Protein AF-A0AAV2QJY5-F1 (afdb_monomer_lite)

Foldseek 3Di:
DPPACAAPPPRDGAALPQFFWFQFPVRHTHGQVVVQVCLVVVNQADPPPRDGDDDNHSVRTDGPVVVNVVNVVVVVVVVVVVVVVVVVCPPPVVVVVVVVVVVVVVVVVVVVVVVVVVVVVVVVVVVVVVVVVVVVVVVVVVVVVVVVVVVVVVVCVVDVDDDDVVVVVVVVVVVVVVVVVVVVVVCVVPVD

Secondary structure (DSSP, 8-state):
-----B-TTT-PBP-SSSSPEEE-TTS-EEEHHHHHHHHHTT--B-TTT--B---SSGGGSPB-HHHHHHHHHHHHHHHHHHHHHHTT----HHHHHHHHHHHHHHHHHHHHHHHHHHHHHHHHHHHHHHHHHHHHHHHHHHHHHHHHHHHHHHHHHT--S---HHHHHHHHHHHHHHHHHHHHHHHHHH--

InterPro domains:
  IPR001841 Zinc finger, RING-type [PS50089] (7-50)
  IPR001841 Zinc finger, RING-type [SM00184] (7-49)
  IPR013083 Zinc finger, RING/FYVE/PHD-type [G3DSA:3.30.40.10] (1-81)
  IPR017907 Zinc 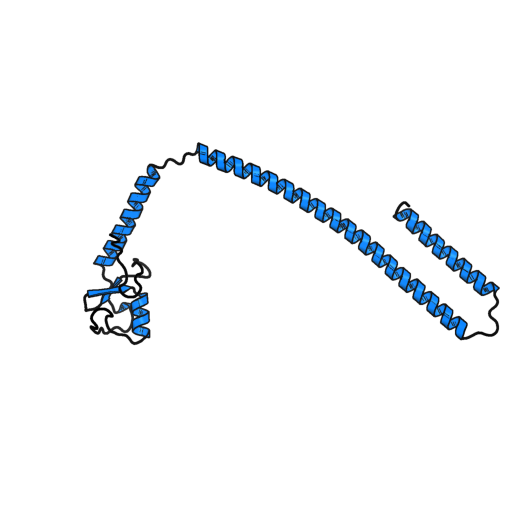finger, RING-type, conserved site [PS00518] 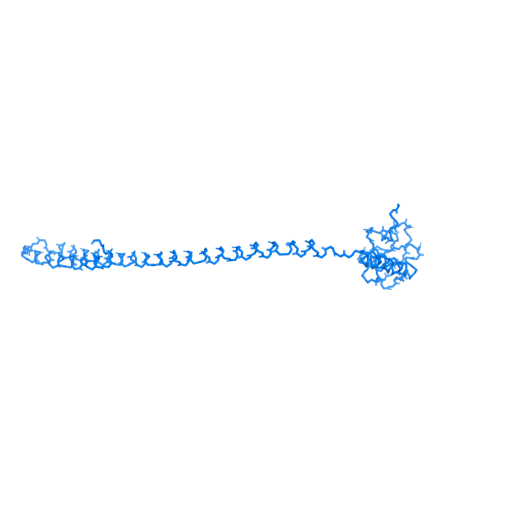(26-35)
  IPR018957 Zinc finger, C3HC4 RING-type [PF00097] (7-49)
  IPR051435 RING finger E3 ubiquitin-protein ligases [PTHR22791] (2-100)

Structure (mmCIF, N/CA/C/O backbone):
data_AF-A0AAV2QJY5-F1
#
_entry.id   AF-A0AAV2QJY5-F1
#
loop_
_atom_site.group_PDB
_atom_site.id
_atom_site.type_symbol
_atom_site.label_atom_id
_atom_site.label_alt_id
_atom_site.label_comp_id
_atom_site.label_asym_id
_atom_site.label_entity_id
_atom_site.label_seq_id
_atom_site.pdbx_PDB_ins_code
_atom_site.Cartn_x
_atom_site.Cartn_y
_atom_site.Cartn_z
_atom_site.occupancy
_atom_site.B_iso_or_equiv
_atom_site.auth_seq_id
_atom_site.auth_comp_id
_atom_site.auth_asym_id
_atom_site.auth_atom_id
_atom_site.pdbx_PDB_model_num
ATOM 1 N N . GLN A 1 1 ? 2.512 4.444 -31.891 1.00 34.56 1 GLN A N 1
ATOM 2 C CA . GLN A 1 1 ? 3.254 3.171 -31.965 1.00 34.56 1 GLN A CA 1
ATOM 3 C C . GLN A 1 1 ? 4.046 3.053 -30.682 1.00 34.56 1 GLN A C 1
ATOM 5 O O . GLN A 1 1 ? 4.739 3.999 -30.331 1.00 34.56 1 GLN A O 1
ATOM 10 N N . ASP A 1 2 ? 3.838 1.970 -29.944 1.00 41.91 2 ASP A N 1
ATOM 11 C CA . ASP A 1 2 ? 4.339 1.786 -28.583 1.00 41.91 2 ASP A CA 1
ATOM 12 C C . ASP A 1 2 ? 5.779 1.247 -28.635 1.00 41.91 2 ASP A C 1
ATOM 14 O O . ASP A 1 2 ? 6.029 0.048 -28.548 1.00 41.91 2 ASP A O 1
ATOM 18 N N . SER A 1 3 ? 6.740 2.130 -28.917 1.00 51.78 3 SER A N 1
ATOM 19 C CA . SER A 1 3 ? 8.157 1.789 -29.095 1.00 51.78 3 SER A CA 1
ATOM 20 C C . SER A 1 3 ? 8.870 1.651 -27.744 1.00 51.78 3 SER A C 1
ATOM 22 O O . SER A 1 3 ? 9.777 2.422 -27.427 1.00 51.78 3 SER A O 1
ATOM 24 N N . SER A 1 4 ? 8.424 0.706 -26.917 1.00 63.88 4 SER A N 1
ATOM 25 C CA . SER A 1 4 ? 9.074 0.374 -25.645 1.00 63.88 4 SER A CA 1
ATOM 26 C C . SER A 1 4 ? 10.141 -0.702 -25.859 1.00 63.88 4 SER A C 1
ATOM 28 O O . SER A 1 4 ? 9.897 -1.736 -26.480 1.00 63.88 4 SER A O 1
ATOM 30 N N . ILE A 1 5 ? 11.355 -0.445 -25.364 1.00 88.25 5 ILE A N 1
ATOM 31 C CA . ILE A 1 5 ? 12.468 -1.397 -25.418 1.00 88.25 5 ILE A CA 1
ATOM 32 C C . ILE A 1 5 ? 12.250 -2.438 -24.311 1.00 88.25 5 ILE A C 1
ATOM 34 O O . ILE A 1 5 ? 12.407 -2.138 -23.125 1.00 88.25 5 ILE A O 1
ATOM 38 N N . LYS A 1 6 ? 11.862 -3.652 -24.705 1.00 93.81 6 LYS A N 1
ATOM 39 C CA . LYS A 1 6 ? 11.365 -4.699 -23.803 1.00 93.81 6 LYS A CA 1
ATOM 40 C C . LYS A 1 6 ? 12.119 -6.013 -23.949 1.00 93.81 6 LYS A C 1
ATOM 42 O O . LYS A 1 6 ? 12.664 -6.325 -25.008 1.00 93.81 6 LYS A O 1
ATOM 47 N N . CYS A 1 7 ? 12.115 -6.796 -22.876 1.00 95.75 7 CYS A N 1
ATOM 48 C CA . CYS A 1 7 ? 12.641 -8.155 -22.871 1.00 95.75 7 CYS A CA 1
ATOM 49 C C . CYS A 1 7 ? 11.806 -9.064 -23.778 1.00 95.75 7 CYS A C 1
ATOM 51 O O . CYS A 1 7 ? 10.592 -9.145 -23.616 1.00 95.75 7 CYS A O 1
ATOM 53 N N . ILE A 1 8 ? 12.457 -9.823 -24.664 1.00 93.56 8 ILE A N 1
ATOM 54 C CA . ILE A 1 8 ? 11.772 -10.763 -25.571 1.00 93.56 8 ILE A CA 1
ATOM 55 C C . ILE A 1 8 ? 11.034 -11.895 -24.840 1.00 93.56 8 ILE A C 1
ATOM 57 O O . ILE A 1 8 ? 10.159 -12.521 -25.422 1.00 93.56 8 ILE A O 1
ATOM 61 N N . LYS A 1 9 ? 11.409 -12.194 -23.588 1.00 94.06 9 LYS A N 1
ATOM 62 C CA . LYS A 1 9 ? 10.858 -13.320 -22.822 1.00 94.06 9 LYS A CA 1
ATOM 63 C C . LYS A 1 9 ? 9.646 -12.947 -21.977 1.00 94.06 9 LYS A C 1
ATOM 65 O O . LYS A 1 9 ? 8.706 -13.728 -21.904 1.00 94.06 9 LYS A O 1
ATOM 70 N N . CYS A 1 10 ? 9.715 -11.819 -21.277 1.00 95.56 10 CYS A N 1
ATOM 71 C CA . CYS A 1 10 ? 8.709 -11.425 -20.288 1.00 95.56 10 CYS A CA 1
ATOM 72 C C . CYS A 1 10 ? 7.986 -10.123 -20.651 1.00 95.56 10 CYS A C 1
ATOM 74 O O . CYS A 1 10 ? 7.153 -9.672 -19.877 1.00 95.56 10 CYS A O 1
ATOM 76 N N . GLU A 1 11 ? 8.354 -9.484 -21.767 1.00 94.06 11 GLU A N 1
ATOM 77 C CA . GLU A 1 11 ? 7.743 -8.257 -22.307 1.00 94.06 11 GLU A CA 1
ATOM 78 C C . GLU A 1 11 ? 7.788 -7.019 -21.393 1.00 94.06 11 GLU A C 1
ATOM 80 O O . GLU A 1 11 ? 7.279 -5.952 -21.738 1.00 94.06 11 GLU A O 1
ATOM 85 N N . GLU A 1 12 ? 8.456 -7.117 -20.248 1.00 95.62 12 GLU A N 1
ATOM 86 C CA . GLU A 1 12 ? 8.715 -5.986 -19.364 1.00 95.62 12 GLU A CA 1
ATOM 87 C C . GLU A 1 12 ? 9.832 -5.088 -19.910 1.00 95.62 12 GLU A C 1
ATOM 89 O O . GLU A 1 12 ? 10.758 -5.547 -20.592 1.00 95.62 12 GLU A O 1
ATOM 94 N N . GLU A 1 13 ? 9.766 -3.802 -19.560 1.00 94.12 13 GLU A N 1
ATOM 95 C CA . GLU A 1 13 ? 10.789 -2.820 -19.915 1.00 94.12 13 GLU A CA 1
ATOM 96 C C . GLU A 1 13 ? 12.138 -3.160 -19.272 1.00 94.12 13 GLU A C 1
ATOM 98 O O . GLU A 1 13 ? 12.235 -3.620 -18.127 1.00 94.12 13 GLU A O 1
ATOM 103 N N . PHE A 1 14 ? 13.205 -2.914 -20.024 1.00 94.94 14 PHE A N 1
ATOM 104 C CA . PHE A 1 14 ? 14.551 -2.956 -19.473 1.00 94.94 14 PHE A CA 1
ATOM 105 C C . PHE A 1 14 ? 14.815 -1.741 -18.577 1.00 94.94 14 PHE A C 1
ATOM 107 O O . PHE A 1 14 ? 14.260 -0.660 -18.773 1.00 94.94 14 PHE A O 1
ATOM 114 N N . ASN A 1 15 ? 15.737 -1.899 -17.632 1.00 92.31 15 ASN A N 1
ATOM 115 C CA . ASN A 1 15 ? 16.283 -0.795 -16.847 1.00 92.31 15 ASN A CA 1
ATOM 116 C C . ASN A 1 15 ? 17.803 -0.961 -16.685 1.00 92.31 15 ASN A C 1
ATOM 118 O O . ASN A 1 15 ? 18.358 -2.020 -16.971 1.00 92.31 15 ASN A O 1
ATOM 122 N N . ASN A 1 16 ? 18.483 0.085 -16.226 1.00 89.69 16 ASN A N 1
ATOM 123 C CA . ASN A 1 16 ? 19.937 0.102 -16.043 1.00 89.69 16 ASN A CA 1
ATOM 124 C C . ASN A 1 16 ? 20.397 -0.421 -14.665 1.00 89.69 16 ASN A C 1
ATOM 126 O O . ASN A 1 16 ? 21.542 -0.195 -14.285 1.00 89.69 16 ASN A O 1
ATOM 130 N N . ILE A 1 17 ? 19.516 -1.079 -13.901 1.00 90.81 17 ILE A N 1
ATOM 131 C CA . ILE A 1 17 ? 19.792 -1.539 -12.531 1.00 90.81 17 ILE A CA 1
ATOM 132 C C . ILE A 1 17 ? 19.629 -3.059 -12.447 1.00 90.81 17 ILE A C 1
ATOM 134 O O . ILE A 1 17 ? 20.611 -3.792 -12.469 1.00 90.81 17 ILE A O 1
ATOM 138 N N . SER A 1 18 ? 18.389 -3.540 -12.380 1.00 93.94 18 SER A N 1
ATOM 139 C CA . SER A 1 18 ? 18.040 -4.943 -12.135 1.00 93.94 18 SER A CA 1
ATOM 140 C C . SER A 1 18 ? 17.631 -5.704 -13.393 1.00 93.94 18 SER A C 1
ATOM 142 O O . SER A 1 18 ? 17.671 -6.927 -13.421 1.00 93.94 18 SER A O 1
ATOM 144 N N . ARG A 1 19 ? 17.232 -4.999 -14.455 1.00 96.00 19 ARG A N 1
ATOM 145 C CA . ARG A 1 19 ? 16.711 -5.585 -15.699 1.00 96.00 19 ARG A CA 1
ATOM 146 C C . ARG A 1 19 ? 17.547 -5.146 -16.889 1.00 96.00 19 ARG A C 1
ATOM 148 O O . ARG A 1 19 ? 17.011 -4.672 -17.891 1.00 96.00 19 ARG A O 1
ATOM 155 N N . ARG A 1 20 ? 18.865 -5.286 -16.759 1.00 96.31 20 ARG A N 1
ATOM 156 C CA . ARG A 1 20 ? 19.815 -4.877 -17.797 1.00 96.31 20 ARG A CA 1
ATOM 157 C C . ARG A 1 20 ? 19.630 -5.753 -19.045 1.00 96.31 20 ARG A C 1
ATOM 159 O O . ARG A 1 20 ? 19.419 -6.959 -18.903 1.00 96.31 20 ARG A O 1
ATOM 166 N N . PRO A 1 21 ? 19.673 -5.182 -20.259 1.00 97.06 21 PRO A N 1
ATOM 167 C CA . PRO A 1 21 ? 19.511 -5.943 -21.494 1.00 97.06 21 PRO A CA 1
ATOM 168 C C . PRO A 1 21 ? 20.770 -6.772 -21.770 1.00 97.06 21 PRO A C 1
ATOM 170 O O . PRO A 1 21 ? 21.840 -6.218 -21.991 1.00 97.06 21 PRO A O 1
ATOM 173 N N . LYS A 1 22 ? 20.659 -8.097 -21.772 1.00 96.25 22 LYS A N 1
ATOM 174 C CA . LYS A 1 22 ? 21.738 -9.048 -22.066 1.00 96.25 22 LYS A CA 1
ATOM 175 C C . LYS A 1 22 ? 21.673 -9.471 -23.530 1.00 96.25 22 LYS A C 1
ATOM 177 O O . LYS A 1 22 ? 20.639 -9.973 -23.970 1.00 96.25 22 LYS A O 1
ATOM 182 N N . ALA A 1 23 ? 22.757 -9.261 -24.274 1.00 96.00 23 ALA A N 1
ATOM 183 C CA . ALA A 1 23 ? 22.861 -9.620 -25.684 1.00 96.00 23 ALA A CA 1
ATOM 184 C C . ALA A 1 23 ? 23.287 -11.084 -25.832 1.00 96.00 23 ALA A C 1
ATOM 186 O O . ALA A 1 23 ? 24.435 -11.440 -25.569 1.00 96.00 23 ALA A O 1
ATOM 187 N N . LEU A 1 24 ? 22.371 -11.927 -26.303 1.00 94.50 24 LEU A N 1
ATOM 188 C CA . LEU A 1 24 ? 22.693 -13.301 -26.677 1.00 94.50 24 LEU A CA 1
ATOM 189 C C . LEU A 1 24 ? 23.634 -13.324 -27.902 1.00 94.50 24 LEU A C 1
ATOM 191 O O . LEU A 1 24 ? 23.606 -12.389 -28.708 1.00 94.50 24 LEU A O 1
ATOM 195 N N . PRO A 1 25 ? 24.373 -14.423 -28.159 1.00 93.62 25 PRO A N 1
ATOM 196 C CA . PRO A 1 25 ? 25.214 -14.573 -29.359 1.00 93.62 25 PRO A CA 1
ATOM 197 C C . PRO A 1 25 ? 24.461 -14.438 -30.695 1.00 93.62 25 PRO A C 1
ATOM 199 O O . PRO A 1 25 ? 25.063 -14.265 -31.752 1.00 93.62 25 PRO A O 1
ATOM 202 N N . CYS A 1 26 ? 23.130 -14.543 -30.672 1.00 94.56 26 CYS A N 1
ATOM 203 C CA . CYS A 1 26 ? 22.252 -14.306 -31.817 1.00 94.56 26 CYS A CA 1
ATOM 204 C C . CYS A 1 26 ? 21.764 -12.853 -31.953 1.00 94.56 26 CYS A C 1
ATOM 206 O O . CYS A 1 26 ? 20.924 -12.601 -32.810 1.00 94.56 26 CYS A O 1
ATOM 208 N N . SER A 1 27 ? 22.253 -11.917 -31.132 1.00 92.56 27 SER A N 1
ATOM 209 C CA . SER A 1 27 ? 21.854 -10.498 -31.033 1.00 92.56 27 SER A CA 1
ATOM 210 C C . SER A 1 27 ? 20.472 -10.198 -30.424 1.00 92.56 27 SER A C 1
ATOM 212 O O . SER A 1 27 ? 20.132 -9.030 -30.221 1.00 92.56 27 SER A O 1
ATOM 214 N N . HIS A 1 28 ? 19.691 -11.218 -30.055 1.00 94.62 28 HIS A N 1
ATOM 215 C CA . HIS A 1 28 ? 18.461 -11.029 -29.280 1.00 94.62 28 HIS A CA 1
ATOM 216 C C . HIS A 1 28 ? 18.758 -10.636 -27.827 1.00 94.62 28 HIS A C 1
ATOM 218 O O . HIS A 1 28 ? 19.792 -11.011 -27.274 1.00 94.62 28 HIS A O 1
ATOM 224 N N . ASN A 1 29 ? 17.835 -9.893 -27.206 1.00 95.19 29 ASN A N 1
ATOM 225 C CA . ASN A 1 29 ? 18.043 -9.300 -25.886 1.00 95.19 29 ASN A CA 1
ATOM 226 C C . ASN A 1 29 ? 17.044 -9.841 -24.859 1.00 95.19 29 ASN A C 1
ATOM 228 O O . ASN A 1 29 ? 15.834 -9.753 -25.062 1.00 95.19 29 ASN A O 1
ATOM 232 N N . MET A 1 30 ? 17.547 -10.335 -23.731 1.00 96.06 30 MET A N 1
ATOM 233 C CA . MET A 1 30 ? 16.749 -10.742 -22.565 1.00 96.06 30 MET A CA 1
ATOM 234 C C . MET A 1 30 ? 17.199 -9.959 -21.333 1.00 96.06 30 MET A C 1
ATOM 236 O O . MET A 1 30 ? 18.329 -9.488 -21.289 1.00 96.06 30 MET A O 1
ATOM 240 N N . CYS A 1 31 ? 16.332 -9.754 -20.342 1.00 97.62 31 CYS A N 1
ATOM 241 C CA . CYS A 1 31 ? 16.747 -9.071 -19.113 1.00 97.62 31 CYS A CA 1
ATOM 242 C C . C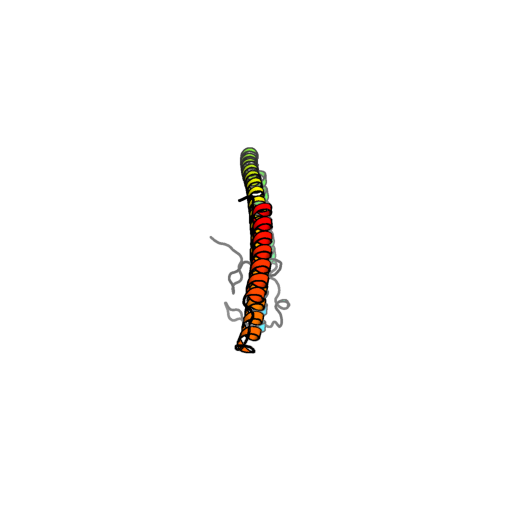YS A 1 31 ? 17.565 -10.021 -18.227 1.00 97.62 31 CYS A C 1
ATOM 244 O O . CYS A 1 31 ? 17.362 -11.234 -18.300 1.00 97.62 31 CYS A O 1
ATOM 246 N N . THR A 1 32 ? 18.441 -9.476 -17.372 1.00 97.38 32 THR A N 1
ATOM 247 C CA . THR A 1 32 ? 19.244 -10.266 -16.416 1.00 97.38 32 THR A CA 1
ATOM 248 C C . THR A 1 32 ? 18.428 -11.350 -15.694 1.00 97.38 32 THR A C 1
ATOM 250 O O . THR A 1 32 ? 18.792 -12.513 -15.846 1.00 97.38 32 THR A O 1
ATOM 253 N N . PRO A 1 33 ? 17.261 -11.056 -15.075 1.00 97.69 33 PRO A N 1
ATOM 254 C CA . PRO A 1 33 ? 16.501 -12.077 -14.344 1.00 97.69 33 PRO A CA 1
ATOM 255 C C . PRO A 1 33 ? 15.961 -13.197 -15.242 1.00 97.69 33 PRO A C 1
ATOM 257 O O . PRO A 1 33 ? 15.839 -14.345 -14.833 1.00 97.69 33 PRO A O 1
ATOM 260 N N . CYS A 1 34 ? 15.631 -12.885 -16.501 1.00 96.88 34 CYS A N 1
ATOM 261 C CA . CYS A 1 34 ? 15.190 -13.911 -17.445 1.00 96.88 34 CYS A CA 1
ATOM 262 C C . CYS A 1 34 ? 16.339 -14.821 -17.885 1.00 96.88 34 CYS A C 1
ATOM 264 O O . CYS A 1 34 ? 16.086 -15.991 -18.150 1.00 96.88 34 CYS A O 1
ATOM 266 N N . ILE A 1 35 ? 17.566 -14.300 -17.990 1.00 95.88 35 ILE A N 1
ATOM 267 C CA . ILE A 1 35 ? 18.746 -15.122 -18.277 1.00 95.88 35 ILE A CA 1
ATOM 268 C C . ILE A 1 35 ? 19.079 -16.017 -17.083 1.00 95.88 35 ILE A C 1
ATOM 270 O O . ILE A 1 35 ? 19.298 -17.206 -17.291 1.00 95.88 35 ILE A O 1
ATOM 274 N N . GLU A 1 36 ? 19.064 -15.481 -15.859 1.00 96.12 36 GLU A N 1
ATOM 275 C CA . GLU A 1 36 ? 19.295 -16.252 -14.625 1.00 96.12 36 GLU A CA 1
ATOM 276 C C . GLU A 1 36 ? 18.330 -17.441 -14.548 1.00 96.12 36 GLU A C 1
ATOM 278 O O . GLU A 1 36 ? 18.764 -18.591 -14.552 1.00 96.12 36 GLU A O 1
ATOM 283 N N . ASN A 1 37 ? 17.024 -17.175 -14.654 1.00 95.31 37 ASN A N 1
ATOM 284 C CA . ASN A 1 37 ? 15.995 -18.217 -14.637 1.00 95.31 37 ASN A CA 1
ATOM 285 C C . ASN A 1 37 ? 16.166 -19.252 -15.769 1.00 95.31 37 ASN A C 1
ATOM 287 O O . ASN A 1 37 ? 15.834 -20.426 -15.597 1.00 95.31 37 ASN A O 1
ATOM 291 N N . TYR A 1 38 ? 16.654 -18.833 -16.944 1.00 92.69 38 TYR A N 1
ATOM 292 C CA . TYR A 1 38 ? 16.915 -19.732 -18.077 1.00 92.69 38 TYR A CA 1
ATOM 293 C C . TYR A 1 38 ? 18.065 -20.686 -17.783 1.00 92.69 38 TYR A C 1
ATOM 295 O O . TYR A 1 38 ? 17.938 -21.889 -18.014 1.00 92.69 38 TYR A O 1
ATOM 303 N N . ILE A 1 39 ? 19.159 -20.157 -17.242 1.00 93.06 39 ILE A N 1
ATOM 304 C CA . ILE A 1 39 ? 20.336 -20.941 -16.882 1.00 93.06 39 ILE A CA 1
ATOM 305 C C . ILE A 1 39 ? 19.998 -21.914 -15.747 1.00 93.06 39 ILE A C 1
ATOM 307 O O . ILE A 1 39 ? 20.321 -23.096 -15.862 1.00 93.06 39 ILE A O 1
ATOM 311 N N . GLU A 1 40 ? 19.273 -21.468 -14.717 1.00 94.44 40 GLU A N 1
ATOM 312 C CA . GLU A 1 40 ? 18.792 -22.328 -13.622 1.00 94.44 40 GLU A CA 1
ATOM 313 C C . GLU A 1 40 ? 17.885 -23.461 -14.122 1.00 94.44 40 GLU A C 1
ATOM 315 O O . GLU A 1 40 ? 17.956 -24.589 -13.635 1.00 94.44 40 GLU A O 1
ATOM 320 N N . SER A 1 41 ? 17.077 -23.190 -15.150 1.00 93.88 41 SER A N 1
ATOM 321 C CA . SER A 1 41 ? 16.210 -24.186 -15.792 1.00 93.88 41 SER A CA 1
ATOM 322 C C . SER A 1 41 ? 16.936 -25.054 -16.833 1.00 93.88 41 SER A C 1
ATOM 324 O O . SER A 1 41 ? 16.284 -25.801 -17.564 1.00 93.88 41 SER A O 1
ATOM 326 N N . ASN A 1 42 ? 18.264 -24.943 -16.950 1.00 90.06 42 ASN A N 1
ATOM 327 C CA . ASN A 1 42 ? 19.093 -25.608 -17.961 1.00 90.06 42 ASN A CA 1
ATOM 328 C C . ASN A 1 42 ? 18.656 -25.331 -19.421 1.00 90.06 42 ASN A C 1
ATOM 330 O O . ASN A 1 42 ? 18.898 -26.129 -20.327 1.00 90.06 42 ASN A O 1
ATOM 334 N N . MET A 1 43 ? 18.013 -24.186 -19.663 1.00 90.00 43 MET A N 1
ATOM 335 C CA . MET A 1 43 ? 17.601 -23.715 -20.984 1.00 90.00 43 MET A CA 1
ATOM 336 C C . MET A 1 43 ? 18.642 -22.734 -21.530 1.00 90.00 43 MET A C 1
ATOM 338 O O . MET A 1 43 ? 18.579 -21.530 -21.296 1.00 90.00 43 MET A O 1
ATOM 342 N N . LYS A 1 44 ? 19.610 -23.256 -22.288 1.00 89.94 44 LYS A N 1
ATOM 343 C CA . LYS A 1 44 ? 20.744 -22.502 -22.853 1.00 89.94 44 LYS A CA 1
ATOM 344 C C . LYS A 1 44 ? 20.562 -22.146 -24.334 1.00 89.94 44 LYS A C 1
ATOM 346 O O . LYS A 1 44 ? 21.506 -22.189 -25.120 1.00 89.94 44 LYS A O 1
ATOM 351 N N . GLU A 1 45 ? 19.335 -21.816 -24.729 1.00 93.88 45 GLU A N 1
ATOM 352 C CA . GLU A 1 45 ? 18.971 -21.507 -26.116 1.00 93.88 45 GLU A CA 1
ATOM 353 C C . GLU A 1 45 ? 18.117 -20.244 -26.212 1.00 93.88 45 GLU A C 1
ATOM 355 O O . GLU A 1 45 ? 17.280 -19.945 -25.358 1.00 93.88 45 GLU A O 1
ATOM 360 N N . CYS A 1 46 ? 18.334 -19.470 -27.274 1.00 93.88 46 CYS A N 1
ATOM 361 C CA . CYS A 1 46 ? 17.524 -18.294 -27.550 1.00 93.88 46 CYS A CA 1
ATOM 362 C C . CYS A 1 46 ? 16.087 -18.689 -27.911 1.00 93.88 46 CYS A C 1
ATOM 364 O O . CYS A 1 46 ? 15.878 -19.372 -28.905 1.00 93.88 46 CYS A O 1
ATOM 366 N N . ILE A 1 47 ? 15.091 -18.132 -27.220 1.00 91.94 47 ILE A N 1
ATOM 367 C CA . ILE A 1 47 ? 13.667 -18.427 -27.477 1.00 91.94 47 ILE A CA 1
ATOM 368 C C . ILE A 1 47 ? 13.158 -18.031 -28.867 1.00 91.94 47 ILE A C 1
ATOM 370 O O . ILE A 1 47 ? 12.087 -18.465 -29.273 1.00 91.94 47 ILE A O 1
ATOM 374 N N . VAL A 1 48 ? 13.879 -17.147 -29.562 1.00 92.88 48 VAL A N 1
ATOM 375 C CA . VAL A 1 48 ? 13.457 -16.614 -30.864 1.00 92.88 48 VAL A CA 1
ATOM 376 C C . VAL A 1 48 ? 14.040 -17.431 -32.012 1.00 92.88 48 VAL A C 1
ATOM 378 O O . VAL A 1 48 ? 13.376 -17.641 -33.019 1.00 92.88 48 VAL A O 1
ATOM 381 N N . CYS A 1 49 ? 15.293 -17.872 -31.887 1.00 95.00 49 CYS A N 1
ATOM 382 C CA . CYS A 1 49 ? 16.029 -18.488 -32.996 1.00 95.00 49 CYS A CA 1
ATOM 383 C C . CYS A 1 49 ? 16.680 -19.831 -32.654 1.00 95.00 49 CYS A C 1
ATOM 385 O O . CYS A 1 49 ? 17.395 -20.378 -33.488 1.00 95.00 49 CYS A O 1
ATOM 387 N N . ASN A 1 50 ? 16.487 -20.330 -31.431 1.00 94.19 50 ASN A N 1
ATOM 388 C CA . ASN A 1 50 ? 17.041 -21.576 -30.894 1.00 94.19 50 ASN A CA 1
ATOM 389 C C . ASN A 1 50 ? 18.571 -21.696 -30.991 1.00 94.19 50 ASN A C 1
ATOM 391 O O . ASN A 1 50 ? 19.129 -22.779 -30.854 1.00 94.19 50 ASN A O 1
ATOM 395 N N . LYS A 1 51 ? 19.291 -20.586 -31.215 1.00 94.69 51 LYS A N 1
ATOM 396 C CA . LYS A 1 51 ? 20.753 -20.591 -31.143 1.00 94.69 51 LYS A CA 1
ATOM 397 C C . LYS A 1 51 ? 21.165 -20.806 -29.689 1.00 94.69 51 LYS A C 1
ATOM 399 O O . LYS A 1 51 ? 20.774 -20.020 -28.819 1.00 94.69 51 LYS A O 1
ATOM 404 N N . SER A 1 52 ? 21.963 -21.842 -29.463 1.00 93.44 52 SER A N 1
ATOM 405 C CA . SER A 1 52 ? 22.540 -22.138 -28.162 1.00 93.44 52 SER A CA 1
ATOM 406 C C . SER A 1 52 ? 23.587 -21.103 -27.758 1.00 93.44 52 SER A C 1
ATOM 408 O O . SER A 1 52 ? 24.215 -20.444 -28.594 1.00 93.44 52 SER A O 1
ATOM 410 N N . PHE A 1 53 ? 23.752 -20.936 -26.456 1.00 92.94 53 PHE A N 1
ATOM 411 C CA . PHE A 1 53 ? 24.781 -20.096 -25.864 1.00 92.94 53 PHE A CA 1
ATOM 412 C C . PHE A 1 53 ? 25.353 -20.795 -24.639 1.00 92.94 53 PHE A C 1
ATOM 414 O O . PHE A 1 53 ? 24.629 -21.470 -23.915 1.00 92.94 53 PHE A O 1
ATOM 421 N N . ASP A 1 54 ? 26.650 -20.641 -24.402 1.00 91.19 54 ASP A N 1
ATOM 422 C CA . ASP A 1 54 ? 27.277 -21.207 -23.214 1.00 91.19 54 ASP A CA 1
ATOM 423 C C . ASP A 1 54 ? 27.462 -20.116 -22.162 1.00 91.19 54 ASP A C 1
ATOM 425 O O . ASP A 1 54 ? 28.227 -19.174 -22.355 1.00 91.19 54 ASP A O 1
ATOM 429 N N . ALA A 1 55 ? 26.690 -20.217 -21.085 1.00 92.62 55 ALA A N 1
ATOM 430 C CA . ALA A 1 55 ? 26.745 -19.333 -19.930 1.00 92.62 55 ALA A CA 1
ATOM 431 C C . ALA A 1 55 ? 26.434 -20.143 -18.666 1.00 92.62 55 ALA A C 1
ATOM 433 O O . ALA A 1 55 ? 25.597 -21.054 -18.693 1.00 92.62 55 ALA A O 1
ATOM 434 N N . THR A 1 56 ? 27.118 -19.829 -17.570 1.00 93.12 56 THR A N 1
ATOM 435 C CA . THR A 1 56 ? 26.899 -20.421 -16.238 1.00 93.12 56 THR A CA 1
ATOM 436 C C . THR A 1 56 ? 26.181 -19.468 -15.289 1.00 93.12 56 THR A C 1
ATOM 438 O O . THR A 1 56 ? 25.591 -19.905 -14.307 1.00 93.12 56 THR A O 1
ATOM 441 N N . SER A 1 57 ? 26.185 -18.181 -15.620 1.00 94.69 57 SER A N 1
ATOM 442 C CA . SER A 1 57 ? 25.499 -17.096 -14.931 1.00 94.69 57 SER A CA 1
ATOM 443 C C . SER A 1 57 ? 25.032 -16.045 -15.943 1.00 94.69 57 SER A C 1
ATOM 445 O O . SER A 1 57 ? 25.456 -16.045 -17.104 1.00 94.69 57 SER A O 1
ATOM 447 N N . ALA A 1 58 ? 24.157 -15.126 -15.532 1.00 94.06 58 ALA A N 1
ATOM 448 C CA . ALA A 1 58 ? 23.753 -14.038 -16.418 1.00 94.06 58 ALA A CA 1
ATOM 449 C C . ALA A 1 58 ? 24.883 -13.035 -16.674 1.00 94.06 58 ALA A C 1
ATOM 451 O O . ALA A 1 58 ? 24.871 -12.327 -17.684 1.00 94.06 58 ALA A O 1
ATOM 452 N N . GLU A 1 59 ? 25.864 -12.971 -15.782 1.00 94.44 59 GLU A N 1
ATOM 453 C CA . GLU A 1 59 ? 27.073 -12.155 -15.844 1.00 94.44 59 GLU A CA 1
ATOM 454 C C . GLU A 1 59 ? 27.957 -12.553 -17.026 1.00 94.44 59 GLU A C 1
ATOM 456 O O . GLU A 1 59 ? 28.537 -11.670 -17.657 1.00 94.44 59 GLU A O 1
ATOM 461 N N . ASP A 1 60 ? 27.971 -13.842 -17.380 1.00 94.69 60 ASP A N 1
ATOM 462 C CA . ASP A 1 60 ? 28.719 -14.373 -18.527 1.00 94.69 60 ASP A CA 1
ATOM 463 C C . ASP A 1 60 ? 28.178 -13.851 -19.868 1.00 94.69 60 ASP A C 1
ATOM 465 O O . ASP A 1 60 ? 28.881 -13.844 -20.881 1.00 94.69 60 ASP A O 1
ATOM 469 N N . ILE A 1 61 ? 26.923 -13.386 -19.889 1.00 94.88 61 ILE A N 1
ATOM 470 C CA . ILE A 1 61 ? 26.312 -12.786 -21.072 1.00 94.88 61 ILE A CA 1
ATOM 471 C C . ILE A 1 61 ? 26.557 -11.269 -21.054 1.00 94.88 61 ILE A C 1
ATOM 473 O O . ILE A 1 61 ? 26.199 -10.583 -20.084 1.00 94.88 61 ILE A O 1
ATOM 477 N N . PRO A 1 62 ? 27.130 -10.696 -22.129 1.00 95.62 62 PRO A N 1
ATOM 478 C CA . PRO A 1 62 ? 27.422 -9.273 -22.176 1.00 95.62 62 PRO A CA 1
ATOM 479 C C . PRO A 1 62 ? 26.139 -8.443 -22.14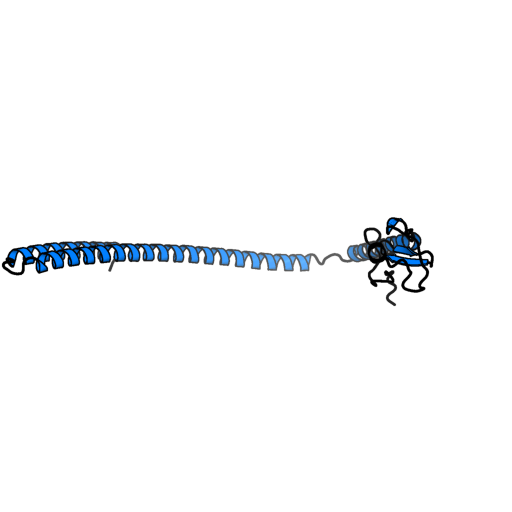1 1.00 95.62 62 PRO A C 1
ATOM 481 O O . PRO A 1 62 ? 25.114 -8.784 -22.737 1.00 95.62 62 PRO A O 1
ATOM 484 N N . VAL A 1 63 ? 26.205 -7.303 -21.458 1.00 96.75 63 VAL A N 1
ATOM 485 C CA . VAL A 1 63 ? 25.139 -6.300 -21.509 1.00 96.75 63 VAL A CA 1
ATOM 486 C C . VAL A 1 63 ? 25.179 -5.606 -22.869 1.00 96.75 63 VAL A C 1
ATOM 488 O O . VAL A 1 63 ? 26.241 -5.201 -23.343 1.00 96.75 63 VAL A O 1
ATOM 491 N N . ASN A 1 64 ? 24.017 -5.435 -23.493 1.00 96.06 64 ASN A N 1
ATOM 492 C CA . ASN A 1 64 ? 23.858 -4.615 -24.680 1.00 96.06 64 ASN A CA 1
ATOM 493 C C . ASN A 1 64 ? 23.935 -3.134 -24.293 1.00 96.06 64 ASN A C 1
ATOM 495 O O . ASN A 1 64 ? 22.923 -2.489 -24.009 1.00 96.06 64 ASN A O 1
ATOM 499 N N . THR A 1 65 ? 25.151 -2.598 -24.279 1.00 94.62 65 THR A N 1
ATOM 500 C CA . THR A 1 65 ? 25.426 -1.213 -23.877 1.00 94.62 65 THR A CA 1
ATOM 501 C C . THR A 1 65 ? 24.718 -0.189 -24.760 1.00 94.62 65 THR A C 1
ATOM 503 O O . THR A 1 65 ? 24.328 0.864 -24.269 1.00 94.62 65 THR A O 1
ATOM 506 N N . ALA A 1 66 ? 24.482 -0.487 -26.043 1.00 94.12 66 ALA A N 1
ATOM 507 C CA . ALA A 1 66 ? 23.728 0.400 -26.926 1.00 94.12 66 ALA A CA 1
ATOM 508 C C . ALA A 1 66 ? 22.272 0.544 -26.457 1.00 94.12 66 ALA A C 1
ATOM 510 O O . ALA A 1 66 ? 21.761 1.657 -26.344 1.00 94.12 66 ALA A O 1
ATOM 511 N N . VAL A 1 67 ? 21.624 -0.575 -26.124 1.00 93.44 67 VAL A N 1
ATOM 512 C CA . VAL A 1 67 ? 20.257 -0.575 -25.589 1.00 93.44 67 VAL A CA 1
ATOM 513 C C . VAL A 1 67 ? 20.212 0.046 -24.193 1.00 93.44 67 VAL A C 1
ATOM 515 O O . VAL A 1 67 ? 19.322 0.840 -23.904 1.00 93.44 67 VAL A O 1
ATOM 518 N N . GLU A 1 68 ? 21.194 -0.249 -23.343 1.00 93.81 68 GLU A N 1
ATOM 519 C CA . GLU A 1 68 ? 21.321 0.361 -22.018 1.00 93.81 68 GLU A CA 1
ATOM 520 C C . GLU A 1 68 ? 21.453 1.889 -22.087 1.00 93.81 68 GLU A C 1
ATOM 522 O O . GLU A 1 68 ? 2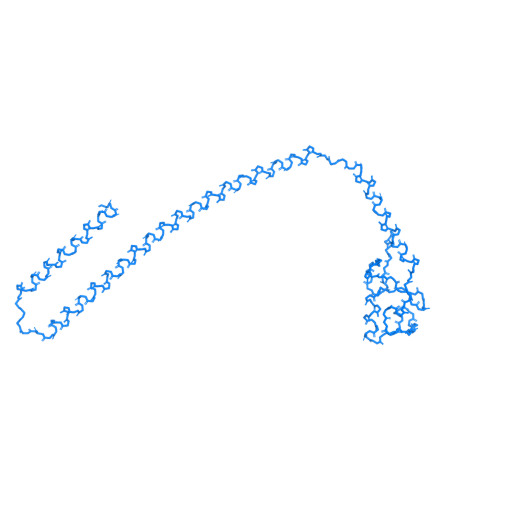0.724 2.608 -21.401 1.00 93.81 68 GLU A O 1
ATOM 527 N N . ASN A 1 69 ? 22.300 2.399 -22.980 1.00 93.44 69 ASN A N 1
ATOM 528 C CA . ASN A 1 69 ? 22.454 3.834 -23.204 1.00 93.44 69 ASN A CA 1
ATOM 529 C C . ASN A 1 69 ? 21.159 4.467 -23.726 1.00 93.44 69 ASN A C 1
ATOM 531 O O . ASN A 1 69 ? 20.784 5.547 -23.273 1.00 93.44 69 ASN A O 1
ATOM 535 N N . LEU A 1 70 ? 20.433 3.790 -24.623 1.00 92.06 70 LEU A N 1
ATOM 536 C CA . LEU A 1 70 ? 19.125 4.262 -25.085 1.00 92.06 70 LEU A CA 1
ATOM 537 C C . LEU A 1 70 ? 18.117 4.373 -23.935 1.00 92.06 70 LEU A C 1
ATOM 539 O O . LEU A 1 70 ? 17.403 5.372 -23.856 1.00 92.06 70 LEU A O 1
ATOM 543 N N . ILE A 1 71 ? 18.082 3.405 -23.015 1.00 91.25 71 ILE A N 1
ATOM 544 C CA . ILE A 1 71 ? 17.214 3.450 -21.827 1.00 91.25 71 ILE A CA 1
ATOM 545 C C . ILE A 1 71 ? 17.550 4.664 -20.957 1.00 91.25 71 ILE A C 1
ATOM 547 O O . ILE A 1 71 ? 16.643 5.380 -20.521 1.00 91.25 71 ILE A O 1
ATOM 551 N N . VAL A 1 72 ? 18.839 4.931 -20.735 1.00 90.19 72 VAL A N 1
ATOM 552 C CA . VAL A 1 72 ? 19.300 6.105 -19.979 1.00 90.19 72 VAL A CA 1
ATOM 553 C C . VAL A 1 72 ? 18.883 7.400 -20.681 1.00 90.19 72 VAL A C 1
ATOM 555 O O . VAL A 1 72 ? 18.286 8.269 -20.046 1.00 90.19 72 VAL A O 1
ATOM 558 N N . CYS A 1 73 ? 19.107 7.518 -21.992 1.00 89.94 73 CYS A N 1
ATOM 559 C CA . CYS A 1 73 ? 18.714 8.693 -22.770 1.00 89.94 73 CYS A CA 1
ATOM 560 C C . CYS A 1 73 ? 17.199 8.932 -22.748 1.00 89.94 73 CYS A C 1
ATOM 562 O O . CYS A 1 73 ? 16.764 10.064 -22.544 1.00 89.94 73 CYS A O 1
ATOM 564 N N . ILE A 1 74 ? 16.388 7.884 -22.918 1.00 87.88 74 ILE A N 1
ATOM 565 C CA . ILE A 1 74 ? 14.922 7.984 -22.862 1.00 87.88 74 ILE A CA 1
ATOM 566 C C . ILE A 1 74 ? 14.479 8.429 -21.467 1.00 87.88 74 ILE A C 1
ATOM 568 O O . ILE A 1 74 ? 13.619 9.301 -21.341 1.00 87.88 74 ILE A O 1
ATOM 572 N N . SER A 1 75 ? 15.075 7.860 -20.419 1.00 86.50 75 SER A N 1
ATOM 573 C CA . SER A 1 75 ? 14.764 8.210 -19.031 1.00 86.50 75 SER A CA 1
ATOM 574 C C . SER A 1 75 ? 15.107 9.671 -18.737 1.00 86.50 75 SER A C 1
ATOM 576 O O . SER A 1 75 ? 14.276 10.401 -18.198 1.00 86.50 75 SER A O 1
ATOM 578 N N . GLN A 1 76 ? 16.281 10.132 -19.171 1.00 86.81 76 GLN A N 1
ATOM 579 C CA . GLN A 1 76 ? 16.702 11.523 -19.023 1.00 86.81 76 GLN A CA 1
ATOM 580 C C . GLN A 1 76 ? 15.793 12.477 -19.806 1.00 86.81 76 GLN A C 1
ATOM 582 O O . GLN A 1 76 ? 15.334 13.480 -19.266 1.00 86.81 76 GLN A O 1
ATOM 587 N N . PHE A 1 77 ? 15.445 12.130 -21.045 1.00 87.94 77 PHE A N 1
ATOM 588 C CA . PHE A 1 77 ? 14.537 12.924 -21.867 1.00 87.94 77 PHE A CA 1
ATOM 589 C C . PHE A 1 77 ? 13.141 13.046 -21.240 1.00 87.94 77 PHE A C 1
ATOM 591 O O . PHE A 1 77 ? 12.572 14.138 -21.214 1.00 87.94 77 PHE A O 1
ATOM 598 N N . LYS A 1 78 ? 12.602 11.955 -20.674 1.00 85.50 78 LYS A N 1
ATOM 599 C CA . LYS A 1 78 ? 11.343 11.980 -19.910 1.00 85.50 78 LYS A CA 1
ATOM 600 C C . LYS A 1 78 ? 11.443 12.944 -18.725 1.00 85.50 78 LYS A C 1
ATOM 602 O O . LYS A 1 78 ? 10.544 13.761 -18.535 1.00 85.50 78 LYS A O 1
ATOM 607 N N . VAL A 1 79 ? 12.538 12.896 -17.965 1.00 83.62 79 VAL A N 1
ATOM 608 C CA . VAL A 1 79 ? 12.785 13.812 -16.838 1.00 83.62 79 VAL A CA 1
ATOM 609 C C . VAL A 1 79 ? 12.865 15.267 -17.304 1.00 83.62 79 VAL A C 1
ATOM 611 O O . VAL A 1 79 ? 12.255 16.137 -16.684 1.00 83.62 79 VAL A O 1
ATOM 614 N N . ASP A 1 80 ? 13.566 15.551 -18.398 1.00 85.81 80 ASP A N 1
ATOM 615 C CA . ASP A 1 80 ? 13.745 16.915 -18.905 1.00 85.81 80 ASP A CA 1
ATOM 616 C C . ASP A 1 80 ? 12.448 17.498 -19.472 1.00 85.81 80 ASP A C 1
ATOM 618 O O . ASP A 1 80 ? 12.126 18.665 -19.225 1.00 85.81 80 ASP A O 1
ATOM 622 N N . ILE A 1 81 ? 11.647 16.674 -20.156 1.00 84.62 81 ILE A N 1
ATOM 623 C CA . ILE A 1 81 ? 10.273 17.016 -20.527 1.00 84.62 81 ILE A CA 1
ATOM 624 C C . ILE A 1 81 ? 9.477 17.353 -19.269 1.00 84.62 81 ILE A C 1
ATOM 626 O O . ILE A 1 81 ? 8.931 18.452 -19.175 1.00 84.62 81 ILE A O 1
ATOM 630 N N . LEU A 1 82 ? 9.437 16.456 -18.283 1.00 81.62 82 LEU A N 1
ATOM 631 C CA . LEU A 1 82 ? 8.658 16.676 -17.066 1.00 81.62 82 LEU A CA 1
ATOM 632 C C . LEU A 1 82 ? 9.081 17.965 -16.359 1.00 81.62 82 LEU A C 1
ATOM 634 O O . LEU A 1 82 ? 8.219 18.773 -16.030 1.00 81.62 82 LEU A O 1
ATOM 638 N N . LYS A 1 83 ? 10.382 18.238 -16.223 1.00 81.19 83 LYS A N 1
ATOM 639 C CA . LYS A 1 83 ? 10.894 19.504 -15.671 1.00 81.19 83 LYS A CA 1
ATOM 640 C C . LYS A 1 83 ? 10.414 20.720 -16.465 1.00 81.19 83 LYS A C 1
ATOM 642 O O . LYS A 1 83 ? 9.964 21.700 -15.872 1.00 81.19 83 LYS A O 1
ATOM 647 N N . LYS A 1 84 ? 10.458 20.660 -17.799 1.00 82.19 84 LYS A N 1
ATOM 648 C CA . LYS A 1 84 ? 10.000 21.743 -18.685 1.00 82.19 84 LYS A CA 1
ATOM 649 C C . LYS A 1 84 ? 8.500 22.019 -18.553 1.00 82.19 84 LYS A C 1
ATOM 651 O O . LYS A 1 84 ? 8.097 23.181 -18.614 1.00 82.19 84 LYS A O 1
ATOM 656 N N . TYR A 1 85 ? 7.678 20.986 -18.377 1.00 76.50 85 TYR A N 1
ATOM 657 C CA . TYR A 1 85 ? 6.234 21.139 -18.177 1.00 76.50 85 TYR A CA 1
ATOM 658 C C . TYR A 1 85 ? 5.891 21.551 -16.739 1.00 76.50 85 TYR A C 1
ATOM 660 O O . TYR A 1 85 ? 5.088 22.461 -16.548 1.00 76.50 85 TYR A O 1
ATOM 668 N N . MET A 1 86 ? 6.552 20.981 -15.731 1.00 70.12 86 MET A N 1
ATOM 669 C CA . MET A 1 86 ? 6.360 21.344 -14.322 1.00 70.12 86 MET A CA 1
ATOM 670 C C . MET A 1 86 ? 6.780 22.790 -14.035 1.00 70.12 86 MET A C 1
ATOM 672 O O . MET A 1 86 ? 6.077 23.488 -13.317 1.00 70.12 86 MET A O 1
ATOM 676 N N . GLY A 1 87 ? 7.844 23.299 -14.667 1.00 64.94 87 GLY A N 1
ATOM 677 C CA . GLY A 1 87 ? 8.223 24.716 -14.568 1.00 64.94 87 GLY A CA 1
ATOM 678 C C . GLY A 1 87 ? 7.189 25.691 -15.156 1.00 64.94 87 GLY A C 1
ATOM 679 O O . GLY A 1 87 ? 7.234 26.885 -14.867 1.00 64.94 87 GLY A O 1
ATOM 680 N N . ARG A 1 88 ? 6.244 25.199 -15.971 1.00 60.00 88 ARG A N 1
ATOM 681 C CA . ARG A 1 88 ? 5.135 25.980 -16.551 1.00 60.00 88 ARG A CA 1
ATOM 682 C C . ARG A 1 88 ? 3.826 25.821 -15.786 1.00 60.00 88 ARG A C 1
ATOM 684 O O . ARG A 1 88 ? 2.974 26.703 -15.857 1.00 60.00 88 ARG A O 1
ATOM 691 N N . LEU A 1 89 ? 3.671 24.733 -15.038 1.00 58.88 89 LEU A N 1
ATOM 692 C CA . LEU A 1 89 ? 2.574 24.550 -14.102 1.00 58.88 89 LEU A CA 1
ATOM 693 C C . LEU A 1 89 ? 2.904 25.330 -12.826 1.00 58.88 89 LEU A C 1
ATOM 695 O O . LEU A 1 89 ? 3.373 24.765 -11.845 1.00 58.88 89 LEU A O 1
ATOM 699 N N . LYS A 1 90 ? 2.657 26.647 -12.819 1.00 62.09 90 LYS A N 1
ATOM 700 C CA . LYS A 1 90 ? 2.502 27.344 -11.537 1.00 62.09 90 LYS A CA 1
ATOM 701 C C . LYS A 1 90 ? 1.287 26.703 -10.863 1.00 62.09 90 LYS A C 1
ATOM 703 O O . LYS A 1 90 ? 0.196 26.825 -11.429 1.00 62.09 90 LYS A O 1
ATOM 708 N N . PRO A 1 91 ? 1.427 26.001 -9.722 1.00 59.91 91 PRO A N 1
ATOM 709 C CA . PRO A 1 91 ? 0.250 25.538 -9.010 1.00 59.91 91 PRO A CA 1
ATOM 710 C C . PRO A 1 91 ? -0.620 26.767 -8.762 1.00 59.91 91 PRO A C 1
ATOM 712 O O . PRO A 1 91 ? -0.110 27.821 -8.376 1.00 59.91 91 PRO A O 1
ATOM 715 N N . ASN A 1 92 ? -1.916 26.667 -9.056 1.00 67.56 92 ASN A N 1
ATOM 716 C CA . ASN A 1 92 ? -2.871 27.702 -8.688 1.00 67.56 92 ASN A CA 1
ATOM 717 C C . ASN A 1 92 ? -2.961 27.688 -7.155 1.00 67.56 92 ASN A C 1
ATOM 719 O O . ASN A 1 92 ? -3.816 27.025 -6.566 1.00 67.56 92 ASN A O 1
ATOM 723 N N . THR A 1 93 ? -1.999 28.358 -6.519 1.00 71.56 93 THR A N 1
ATOM 724 C CA . THR A 1 93 ? -1.770 28.378 -5.073 1.00 71.56 93 THR A CA 1
ATOM 725 C C . THR A 1 93 ? -3.006 28.860 -4.334 1.00 71.56 93 THR A C 1
ATOM 727 O O . THR A 1 93 ? -3.286 28.372 -3.251 1.00 71.56 93 THR A O 1
ATOM 730 N N . SER A 1 94 ? -3.814 29.726 -4.951 1.00 77.25 94 SER A N 1
ATOM 731 C CA . SER A 1 94 ? -5.109 30.152 -4.416 1.00 77.25 94 SER A CA 1
ATOM 732 C C . SER A 1 94 ? -6.102 28.990 -4.280 1.00 77.25 94 SER A C 1
ATOM 734 O O . SER A 1 94 ? -6.708 28.822 -3.223 1.00 77.25 94 SER A O 1
ATOM 736 N N . THR A 1 95 ? -6.238 28.149 -5.310 1.00 79.19 95 THR A N 1
ATOM 737 C CA . THR A 1 95 ? -7.160 26.998 -5.271 1.00 79.19 95 THR A CA 1
ATOM 738 C C . THR A 1 95 ? -6.674 25.931 -4.295 1.00 79.19 95 THR A C 1
ATOM 740 O O . THR A 1 95 ? -7.470 25.384 -3.533 1.00 79.19 95 THR A O 1
ATOM 743 N N . LEU A 1 96 ? -5.362 25.675 -4.274 1.00 79.62 96 LEU A N 1
ATOM 744 C CA . LEU A 1 96 ? -4.762 24.717 -3.349 1.00 79.62 96 LEU A CA 1
ATOM 745 C C . LEU A 1 96 ? -4.893 25.187 -1.895 1.00 79.62 96 LEU A C 1
ATOM 747 O O . LEU A 1 96 ? -5.337 24.418 -1.052 1.00 79.62 96 LEU A O 1
ATOM 751 N N . ASN A 1 97 ? -4.594 26.455 -1.612 1.00 83.44 97 ASN A N 1
ATOM 752 C CA . ASN A 1 97 ? -4.718 27.019 -0.268 1.00 83.44 97 ASN A CA 1
ATOM 753 C C . ASN A 1 97 ? -6.171 27.005 0.213 1.00 83.44 97 ASN A C 1
ATOM 755 O O . ASN A 1 97 ? -6.421 26.681 1.368 1.00 83.44 97 ASN A O 1
ATOM 759 N N . LYS A 1 98 ? -7.139 27.286 -0.670 1.00 87.44 98 LYS A N 1
ATOM 760 C CA . LYS A 1 98 ? -8.566 27.183 -0.335 1.00 87.44 98 LYS A CA 1
ATOM 761 C C . LYS A 1 98 ? -8.973 25.743 -0.016 1.00 87.44 98 LYS A C 1
ATOM 763 O O . LYS A 1 98 ? -9.692 25.513 0.950 1.00 87.44 98 LYS A O 1
ATOM 768 N N . TYR A 1 99 ? -8.497 24.772 -0.796 1.00 82.69 99 TYR A N 1
ATOM 769 C CA . TYR A 1 99 ? -8.743 23.356 -0.521 1.00 82.69 99 TYR A CA 1
ATOM 770 C C . TYR A 1 99 ? -8.137 22.920 0.819 1.00 82.69 99 TYR A C 1
ATOM 772 O O . TYR A 1 99 ? -8.816 22.271 1.612 1.00 82.69 99 TYR A O 1
ATOM 780 N N . VAL A 1 100 ? -6.887 23.311 1.087 1.00 88.75 100 VAL A N 1
ATOM 781 C CA . VAL A 1 100 ? -6.194 23.012 2.346 1.00 88.75 100 VAL A CA 1
ATOM 782 C C . VAL A 1 100 ? -6.924 23.652 3.524 1.00 88.75 100 VAL A C 1
ATOM 784 O O . VAL A 1 100 ? -7.249 22.941 4.464 1.00 88.75 100 VAL A O 1
ATOM 787 N N . SER A 1 101 ? -7.276 24.939 3.443 1.00 92.00 101 SER A N 1
ATOM 788 C CA . SER A 1 101 ? -8.024 25.647 4.493 1.00 92.00 101 SER A CA 1
ATOM 789 C C . SER A 1 101 ? -9.340 24.944 4.827 1.00 92.00 101 SER A C 1
ATOM 791 O O . SER A 1 101 ? -9.597 24.634 5.986 1.00 92.00 101 SER A O 1
ATOM 793 N N . ASN A 1 102 ? -10.133 24.600 3.806 1.00 92.19 102 ASN A N 1
ATOM 794 C CA . ASN A 1 102 ? -11.395 23.886 4.000 1.00 92.19 102 ASN A CA 1
ATOM 795 C C . ASN A 1 102 ? -11.186 22.510 4.650 1.00 92.19 102 ASN A C 1
ATOM 797 O O . ASN A 1 102 ? -11.992 22.081 5.472 1.00 92.19 102 ASN A O 1
ATOM 801 N N . LYS A 1 103 ? -10.126 21.787 4.267 1.00 93.31 103 LYS A N 1
ATOM 802 C CA . LYS A 1 103 ? -9.813 20.483 4.860 1.00 93.31 103 LYS A CA 1
ATOM 803 C C . LYS A 1 103 ? -9.374 20.610 6.313 1.00 93.31 103 LYS A C 1
ATOM 805 O O . LYS A 1 103 ? -9.821 19.802 7.119 1.00 93.31 103 LYS A O 1
ATOM 810 N N . THR A 1 104 ? -8.573 21.617 6.646 1.00 92.88 104 THR A N 1
ATOM 811 C CA . THR A 1 104 ? -8.157 21.885 8.024 1.00 92.88 104 THR A CA 1
ATOM 812 C C . THR A 1 104 ? -9.362 22.176 8.916 1.00 92.88 104 THR A C 1
ATOM 814 O O . THR A 1 104 ? -9.481 21.559 9.965 1.00 92.88 104 THR A O 1
ATOM 817 N N . GLU A 1 105 ? -10.312 23.007 8.475 1.00 95.19 105 GLU A N 1
ATOM 818 C CA . GLU A 1 105 ? -11.537 23.285 9.245 1.00 95.19 105 GLU A CA 1
ATOM 819 C C . GLU A 1 105 ? -12.376 22.027 9.515 1.00 95.19 105 GLU A C 1
ATOM 821 O O . GLU A 1 105 ? -12.924 21.862 10.604 1.00 95.19 105 GLU A O 1
ATOM 826 N N . ILE A 1 106 ? -12.484 21.126 8.531 1.00 94.50 106 ILE A N 1
ATOM 827 C CA . ILE A 1 106 ? -13.196 19.851 8.700 1.00 94.50 106 ILE A CA 1
ATOM 828 C C . ILE A 1 106 ? -12.467 18.958 9.708 1.00 94.50 106 ILE A C 1
ATOM 830 O O . ILE A 1 106 ? -13.116 18.338 10.546 1.00 94.50 106 ILE A O 1
ATOM 834 N N . ILE A 1 107 ? -11.135 18.892 9.632 1.00 93.12 107 ILE A N 1
ATOM 835 C CA . ILE A 1 107 ? -10.323 18.099 10.562 1.00 93.12 107 ILE A CA 1
ATOM 836 C C . ILE A 1 107 ? -10.511 18.615 11.989 1.00 93.12 107 ILE A C 1
ATOM 838 O O . ILE A 1 107 ? -10.856 17.821 12.856 1.00 93.12 107 ILE A O 1
ATOM 842 N N . THR A 1 108 ? -10.410 19.927 12.213 1.00 95.69 108 THR A N 1
ATOM 843 C CA . THR A 1 108 ? -10.594 20.525 13.544 1.00 95.69 108 THR A CA 1
ATOM 844 C C . THR A 1 108 ? -11.978 20.224 14.126 1.00 95.69 108 THR A C 1
ATOM 846 O O . THR A 1 108 ? -12.081 19.796 15.270 1.00 95.69 108 THR A O 1
ATOM 849 N N . LYS A 1 109 ? -13.051 20.346 13.331 1.00 96.25 109 LYS A N 1
ATOM 850 C CA . LYS A 1 109 ? -14.409 20.003 13.797 1.00 96.25 109 LYS A CA 1
ATOM 851 C C . LYS A 1 109 ? -14.556 18.528 14.163 1.00 96.25 109 LYS A C 1
ATOM 853 O O . LYS A 1 109 ? -15.254 18.195 15.116 1.00 96.25 109 LYS A O 1
ATOM 858 N N . ASN A 1 110 ? -13.924 17.641 13.400 1.00 94.44 110 ASN A N 1
ATOM 859 C CA . ASN A 1 110 ? -13.961 16.213 13.697 1.00 94.44 110 ASN A CA 1
ATOM 860 C C . ASN A 1 110 ? -13.153 15.883 14.958 1.00 94.44 110 ASN A C 1
ATOM 862 O O . ASN A 1 110 ? -13.581 15.041 15.739 1.00 94.44 110 ASN A O 1
ATOM 866 N N . GLU A 1 111 ? -12.018 16.548 15.181 1.00 96.38 111 GLU A N 1
ATOM 867 C CA . GLU A 1 111 ? -11.224 16.399 16.406 1.00 96.38 111 GLU A CA 1
ATOM 868 C C . GLU A 1 111 ? -12.020 16.827 17.646 1.00 96.38 111 GLU A C 1
ATOM 870 O O . GLU A 1 111 ? -12.041 16.095 18.635 1.00 96.38 111 GLU A O 1
ATOM 875 N N . GLU A 1 112 ? -12.743 17.948 17.576 1.00 96.94 112 GLU A N 1
ATOM 876 C CA . GLU A 1 112 ? -13.642 18.396 18.649 1.00 96.94 112 GLU A CA 1
ATOM 877 C C . GLU A 1 112 ? -14.749 17.367 18.936 1.00 96.94 112 GLU A C 1
ATOM 879 O O . GLU A 1 112 ? -15.006 17.033 20.092 1.00 96.94 112 GLU A O 1
ATOM 884 N N . GLN A 1 113 ? -15.377 16.807 17.896 1.00 96.88 113 GLN A N 1
ATOM 885 C CA . GLN A 1 113 ? -16.404 15.770 18.063 1.00 96.88 113 GLN A CA 1
ATOM 886 C C . GLN A 1 113 ? -15.851 14.488 18.690 1.00 96.88 113 GLN A C 1
ATOM 888 O O . GLN A 1 113 ? -16.511 13.885 19.534 1.00 96.88 113 GLN A O 1
ATOM 893 N N . VAL A 1 114 ? -14.642 14.073 18.305 1.00 96.94 114 VAL A N 1
ATOM 894 C CA . VAL A 1 114 ? -13.987 12.900 18.898 1.00 96.94 114 VAL A CA 1
ATOM 895 C C . VAL A 1 114 ? -13.725 13.121 20.386 1.00 96.94 114 VAL A C 1
ATOM 897 O O . VAL A 1 114 ? -13.978 12.213 21.172 1.00 96.94 114 VAL A O 1
ATOM 900 N N . GLN A 1 115 ? -13.288 14.316 20.788 1.00 96.88 115 GLN A N 1
ATOM 901 C CA . GLN A 1 115 ? -13.069 14.636 22.203 1.00 96.88 115 GLN A CA 1
ATOM 902 C C . GLN A 1 115 ? -14.365 14.593 23.021 1.00 96.88 115 GLN A C 1
ATOM 904 O O . GLN A 1 115 ? -14.360 14.094 24.145 1.00 96.88 115 GLN A O 1
ATOM 909 N N . ILE A 1 116 ? -15.480 15.071 22.458 1.00 97.31 116 ILE A N 1
ATOM 910 C CA . ILE A 1 116 ? -16.795 14.988 23.112 1.00 97.31 116 ILE A CA 1
ATOM 911 C C . ILE A 1 116 ? -17.194 13.523 23.317 1.00 97.31 116 ILE A C 1
ATOM 913 O O . ILE A 1 116 ? -17.489 13.122 24.436 1.00 97.31 116 ILE A O 1
ATOM 917 N N . LEU A 1 117 ? -17.116 12.703 22.265 1.00 96.69 117 LEU A N 1
ATOM 918 C CA . LEU A 1 117 ? -17.475 11.284 22.348 1.00 96.69 117 LEU A CA 1
ATOM 919 C C . LEU A 1 117 ? -16.580 10.501 23.316 1.00 96.69 117 LEU A C 1
ATOM 921 O O . LEU A 1 117 ? -17.053 9.588 23.984 1.00 96.69 117 LEU A O 1
ATOM 925 N N . GLN A 1 118 ? -15.292 10.841 23.399 1.00 97.56 118 GLN A N 1
ATOM 926 C CA . GLN A 1 118 ? -14.381 10.235 24.372 1.00 97.56 118 GLN A CA 1
ATOM 927 C C . GLN A 1 118 ? -14.825 10.522 25.804 1.00 97.56 118 GLN A C 1
ATOM 929 O O . GLN A 1 118 ? -14.860 9.603 26.618 1.00 97.56 118 GLN A O 1
ATOM 934 N N . LYS A 1 119 ? -15.218 11.766 26.085 1.00 97.44 119 LYS A N 1
ATOM 935 C CA . LYS A 1 119 ? -15.726 12.147 27.399 1.00 97.44 119 LYS A CA 1
ATOM 936 C C . LYS A 1 119 ? -17.025 11.417 27.747 1.00 97.44 119 LYS A C 1
ATOM 938 O O . LYS A 1 119 ? -17.133 10.887 28.846 1.00 97.44 119 LYS A O 1
ATOM 943 N N . ASP A 1 120 ? -17.964 11.332 26.807 1.00 96.88 120 ASP A N 1
ATOM 944 C CA . ASP A 1 120 ? -19.232 10.625 27.031 1.00 96.88 120 ASP A CA 1
ATOM 945 C C . ASP A 1 120 ? -18.993 9.134 27.344 1.00 96.88 120 ASP A C 1
ATOM 947 O O . ASP A 1 120 ? -19.595 8.579 28.261 1.00 96.88 120 ASP A O 1
ATOM 951 N N . ILE A 1 121 ? -18.053 8.487 26.640 1.00 96.81 121 ILE A N 1
ATOM 952 C CA . ILE A 1 121 ? -17.664 7.091 26.906 1.00 96.81 121 ILE A CA 1
ATOM 953 C C . ILE A 1 121 ? -17.041 6.933 28.300 1.00 96.81 121 ILE A C 1
ATOM 955 O O . ILE A 1 121 ? -17.298 5.933 28.975 1.00 96.81 121 ILE A O 1
ATOM 959 N N . GLU A 1 122 ? -16.197 7.875 28.725 1.00 97.38 122 GLU A N 1
ATOM 960 C CA . GLU A 1 122 ? -15.584 7.859 30.058 1.00 97.38 122 GLU A CA 1
ATOM 961 C C . GLU A 1 122 ? -16.641 7.985 31.161 1.00 97.38 122 GLU A C 1
ATOM 963 O O . GLU A 1 122 ? -16.626 7.198 32.112 1.00 97.38 122 GLU A O 1
ATOM 968 N N . ASP A 1 123 ? -17.584 8.915 31.001 1.00 96.00 123 ASP A N 1
ATOM 969 C CA . ASP A 1 123 ? -18.678 9.135 31.947 1.00 96.00 123 ASP A CA 1
ATOM 970 C C . ASP A 1 123 ? -19.590 7.891 32.036 1.00 96.00 123 ASP A C 1
ATOM 972 O O . ASP A 1 123 ? -19.833 7.382 33.135 1.00 96.00 123 ASP A O 1
ATOM 976 N N . ASP A 1 124 ? -19.995 7.313 30.898 1.00 94.38 124 ASP A N 1
ATOM 977 C CA . ASP A 1 124 ? -20.806 6.086 30.849 1.00 94.38 124 ASP A CA 1
ATOM 978 C C . ASP A 1 124 ? -20.088 4.880 31.477 1.00 94.38 124 ASP A C 1
ATOM 980 O O . ASP A 1 124 ? -20.695 4.064 32.182 1.00 94.38 124 ASP A O 1
ATOM 984 N N . THR A 1 125 ? -18.780 4.749 31.232 1.00 94.31 125 THR A N 1
ATOM 985 C CA . THR A 1 125 ? -17.968 3.664 31.803 1.00 94.31 125 THR A CA 1
ATOM 986 C C . THR A 1 125 ? -17.914 3.785 33.320 1.00 94.31 125 THR A C 1
ATOM 988 O O . THR A 1 125 ? -18.119 2.793 34.021 1.00 94.31 125 THR A O 1
ATOM 991 N N . LYS A 1 126 ? -17.727 5.003 33.836 1.00 95.12 126 LYS A N 1
ATOM 992 C CA . LYS A 1 126 ? -17.720 5.267 35.273 1.00 95.12 126 LYS A CA 1
ATOM 993 C C . LYS A 1 126 ? -19.062 4.918 35.919 1.00 95.12 126 LYS A C 1
ATOM 995 O O . LYS A 1 126 ? -19.080 4.214 36.927 1.00 95.12 126 LYS A O 1
ATOM 1000 N N . THR A 1 127 ? -20.180 5.341 35.327 1.00 93.50 127 THR A N 1
ATOM 1001 C CA . THR A 1 127 ? -21.519 5.000 35.836 1.00 93.50 127 THR A CA 1
ATOM 1002 C C . THR A 1 127 ? -21.758 3.489 35.837 1.00 93.50 127 THR A C 1
ATOM 1004 O O . THR A 1 127 ? -22.333 2.941 36.778 1.00 93.50 127 THR A O 1
ATOM 1007 N N . LYS A 1 128 ? -21.288 2.780 34.807 1.00 92.56 128 LYS A N 1
ATOM 1008 C CA . LYS A 1 128 ? -21.397 1.319 34.743 1.00 92.56 128 LYS A CA 1
ATOM 1009 C C . LYS A 1 128 ? -20.565 0.621 35.821 1.00 92.56 128 LYS A C 1
ATOM 1011 O O . LYS A 1 128 ? -21.034 -0.369 36.385 1.00 92.56 128 LYS A O 1
ATOM 1016 N N . ASP A 1 129 ? -19.363 1.112 36.103 1.00 93.00 129 ASP A N 1
ATOM 1017 C CA . ASP A 1 129 ? -18.496 0.563 37.150 1.00 93.00 129 ASP A CA 1
ATOM 1018 C C . ASP A 1 129 ? -19.098 0.770 38.547 1.00 93.00 129 ASP A C 1
ATOM 1020 O O . ASP A 1 129 ? -19.080 -0.152 39.367 1.00 93.00 129 ASP A O 1
ATOM 1024 N N . GLU A 1 130 ? -19.699 1.938 38.797 1.00 92.94 130 GLU A N 1
ATOM 1025 C CA . GLU A 1 130 ? -20.455 2.223 40.024 1.00 92.94 130 GLU A CA 1
ATOM 1026 C C . GLU A 1 130 ? -21.631 1.241 40.184 1.00 92.94 130 GLU A C 1
ATOM 1028 O O . GLU A 1 130 ? -21.715 0.540 41.193 1.00 92.94 130 GLU A O 1
ATOM 1033 N N . ALA A 1 131 ? -22.454 1.057 39.147 1.00 88.50 131 ALA A N 1
ATOM 1034 C CA . ALA A 1 131 ? -23.563 0.101 39.188 1.00 88.50 131 ALA A CA 1
ATOM 1035 C C . ALA A 1 131 ? -23.099 -1.361 39.372 1.00 88.50 131 ALA A C 1
ATOM 1037 O O . ALA A 1 131 ? -23.757 -2.160 40.044 1.00 88.50 131 ALA A O 1
ATOM 1038 N N . LEU A 1 132 ? -21.963 -1.748 38.778 1.00 92.00 132 LEU A N 1
ATOM 1039 C CA . LEU A 1 132 ? -21.407 -3.094 38.935 1.00 92.00 132 LEU A CA 1
ATOM 1040 C C . LEU A 1 132 ? -20.929 -3.347 40.369 1.00 92.00 132 LEU A C 1
ATOM 1042 O O . LEU A 1 132 ? -21.085 -4.464 40.882 1.00 92.00 132 LEU A O 1
ATOM 1046 N N . LYS A 1 133 ? -20.360 -2.324 41.013 1.00 92.94 133 LYS A N 1
ATOM 1047 C CA . LYS A 1 133 ? -19.972 -2.373 42.421 1.00 92.94 133 LYS A CA 1
ATOM 1048 C C . LYS A 1 133 ? -21.197 -2.618 43.302 1.00 92.94 133 LYS A C 1
ATOM 1050 O O . LYS A 1 133 ? -21.188 -3.589 44.058 1.00 92.94 133 LYS A O 1
ATOM 1055 N N . ASP A 1 134 ? -22.273 -1.862 43.100 1.00 87.75 134 ASP A N 1
ATOM 1056 C CA . ASP A 1 134 ? -23.523 -2.019 43.856 1.00 87.75 134 ASP A CA 1
ATOM 1057 C C . ASP A 1 134 ? -24.137 -3.420 43.671 1.00 87.75 134 ASP A C 1
ATOM 1059 O O . ASP A 1 134 ? -24.527 -4.090 44.630 1.00 87.75 134 ASP A O 1
ATOM 1063 N N . ILE A 1 135 ? -24.157 -3.938 42.435 1.00 83.62 135 ILE A N 1
ATOM 1064 C CA . ILE A 1 135 ? -24.614 -5.311 42.148 1.00 83.62 135 ILE A CA 1
ATOM 1065 C C . ILE A 1 135 ? -23.753 -6.349 42.879 1.00 83.62 135 ILE A C 1
ATOM 1067 O O . ILE A 1 135 ? -24.267 -7.376 43.335 1.00 83.62 135 ILE A O 1
ATOM 1071 N N . THR A 1 136 ? -22.444 -6.122 42.963 1.00 88.62 136 THR A N 1
ATOM 1072 C CA . THR A 1 136 ? -21.512 -7.041 43.624 1.00 88.62 136 THR A CA 1
ATOM 1073 C C . THR A 1 136 ? -21.736 -7.048 45.133 1.00 88.62 136 THR A C 1
ATOM 1075 O O . THR A 1 136 ? -21.853 -8.128 45.715 1.00 88.62 136 THR A O 1
ATOM 1078 N N . GLU A 1 137 ? -21.883 -5.874 45.747 1.00 86.31 137 GLU A N 1
ATOM 1079 C CA . GLU A 1 137 ? -22.206 -5.723 47.170 1.00 86.31 137 GLU A CA 1
ATOM 1080 C C . GLU A 1 137 ? -23.541 -6.409 47.512 1.00 86.31 137 GLU A C 1
ATOM 1082 O O . GLU A 1 137 ? -23.608 -7.213 48.445 1.00 86.31 137 GLU A O 1
ATOM 1087 N N . ASN A 1 138 ? -24.569 -6.230 46.675 1.00 78.94 138 ASN A N 1
ATOM 1088 C CA . ASN A 1 138 ? -25.861 -6.906 46.831 1.00 78.94 138 ASN A CA 1
ATOM 1089 C C . ASN A 1 138 ? -25.772 -8.433 46.731 1.00 78.94 138 ASN A C 1
ATOM 1091 O O . ASN A 1 138 ? -26.449 -9.156 47.468 1.00 78.94 138 ASN A O 1
ATOM 1095 N N . LYS A 1 139 ? -24.947 -8.959 45.817 1.00 83.00 139 LYS A N 1
ATOM 1096 C CA . LYS A 1 139 ? -24.741 -10.410 45.688 1.00 83.00 139 LYS A CA 1
ATOM 1097 C C . LYS A 1 139 ? -24.062 -10.990 46.922 1.00 83.00 139 LYS A C 1
ATOM 1099 O O . LYS A 1 139 ? -24.495 -12.042 47.390 1.00 83.00 139 LYS A O 1
ATOM 1104 N N . ILE A 1 140 ? -23.033 -10.317 47.442 1.00 83.12 140 ILE A N 1
ATOM 1105 C CA . ILE A 1 140 ? -22.341 -10.725 48.673 1.00 83.12 140 ILE A CA 1
ATOM 1106 C C . ILE A 1 140 ? -23.347 -10.787 49.823 1.00 83.12 140 ILE A C 1
ATOM 1108 O O . ILE A 1 140 ? -23.492 -11.835 50.452 1.00 83.12 140 ILE A O 1
ATOM 1112 N N . MET A 1 141 ? -24.133 -9.726 50.004 1.00 80.38 141 MET A N 1
ATOM 1113 C CA . MET A 1 141 ? -25.158 -9.659 51.045 1.00 80.38 141 MET A CA 1
ATOM 1114 C C . MET A 1 141 ? -26.212 -10.770 50.902 1.00 80.38 141 MET A C 1
ATOM 1116 O O . MET A 1 141 ? -26.569 -11.434 51.875 1.00 80.38 141 MET A O 1
ATOM 1120 N N . SER A 1 142 ? -26.678 -11.050 49.679 1.00 78.12 142 SER A N 1
ATOM 1121 C CA . SER A 1 142 ? -27.618 -12.151 49.424 1.00 78.12 142 SER A CA 1
ATOM 1122 C C . SER A 1 142 ? -27.040 -13.519 49.809 1.00 78.12 142 SER A C 1
ATOM 1124 O O . SER A 1 142 ? -27.759 -14.365 50.348 1.00 78.12 142 SER A O 1
ATOM 1126 N N . HIS A 1 143 ? -25.748 -13.751 49.558 1.00 79.19 143 HIS A N 1
ATOM 1127 C CA . HIS A 1 143 ? -25.066 -14.978 49.971 1.00 79.19 143 HIS A CA 1
ATOM 1128 C C . HIS A 1 143 ? -24.955 -15.099 51.495 1.00 79.19 143 HIS A C 1
ATOM 1130 O O . HIS A 1 143 ? -25.194 -16.184 52.026 1.00 79.19 143 HIS A O 1
ATOM 1136 N N . GLU A 1 144 ? -24.655 -14.006 52.198 1.00 83.56 144 GLU A N 1
ATOM 1137 C CA . GLU A 1 144 ? -24.592 -13.979 53.665 1.00 83.56 144 GLU A CA 1
ATOM 1138 C C . GLU A 1 144 ? -25.951 -14.298 54.298 1.00 83.56 144 GLU A C 1
ATOM 1140 O O . GLU A 1 144 ? -26.032 -15.150 55.186 1.00 83.56 144 GLU A O 1
ATOM 1145 N N . ILE A 1 145 ? -27.031 -13.697 53.785 1.00 79.56 145 ILE A N 1
ATOM 1146 C CA . ILE A 1 145 ? -28.402 -13.972 54.239 1.00 79.56 145 ILE A CA 1
ATOM 1147 C C . ILE A 1 145 ? -28.752 -15.450 54.033 1.00 79.56 145 ILE A C 1
ATOM 1149 O O . ILE A 1 145 ? -29.253 -16.099 54.952 1.00 79.56 145 ILE A O 1
ATOM 1153 N N . LYS A 1 146 ? -28.455 -16.018 52.855 1.00 80.56 146 LYS A N 1
ATOM 1154 C CA . LYS A 1 146 ? -28.703 -17.444 52.574 1.00 80.56 146 LYS A CA 1
ATOM 1155 C C . LYS A 1 146 ? -27.946 -18.360 53.533 1.00 80.56 146 LYS A C 1
ATOM 1157 O O . LYS A 1 146 ? -28.545 -19.286 54.072 1.00 80.56 146 LYS A O 1
ATOM 1162 N N . ALA A 1 147 ? -26.665 -18.081 53.779 1.00 81.19 147 ALA A N 1
ATOM 1163 C CA . ALA A 1 147 ? -25.851 -18.856 54.712 1.00 81.19 147 ALA A CA 1
ATOM 1164 C C . ALA A 1 147 ? -26.394 -18.782 56.149 1.00 81.19 147 ALA A C 1
ATOM 1166 O O . ALA A 1 147 ? -26.322 -19.759 56.894 1.00 81.19 147 ALA A O 1
ATOM 1167 N N . TYR A 1 148 ? -26.951 -17.635 56.547 1.00 80.06 148 TYR A N 1
ATOM 1168 C CA . TYR A 1 148 ? -27.574 -17.473 57.858 1.00 80.06 148 TYR A CA 1
ATOM 1169 C C . TYR A 1 148 ? -28.878 -18.277 57.981 1.00 80.06 148 TYR A C 1
ATOM 1171 O O . TYR A 1 148 ? -29.072 -18.981 58.970 1.00 80.06 148 TYR A O 1
ATOM 1179 N N . ILE A 1 149 ? -29.736 -18.241 56.955 1.00 77.31 149 ILE A N 1
ATOM 1180 C CA . ILE A 1 149 ? -30.977 -19.034 56.898 1.00 77.31 149 ILE A CA 1
ATOM 1181 C C . ILE A 1 149 ? -30.676 -20.537 56.974 1.00 77.31 149 ILE A C 1
ATOM 1183 O O . ILE A 1 149 ? -31.340 -21.265 57.708 1.00 77.31 149 ILE A O 1
ATOM 1187 N N . GLU A 1 150 ? -29.662 -21.010 56.247 1.00 82.19 150 GLU A N 1
ATOM 1188 C CA . GLU A 1 150 ? -29.279 -22.425 56.243 1.00 82.19 150 GLU A CA 1
ATOM 1189 C C . GLU A 1 150 ? -28.819 -22.902 57.630 1.00 82.19 150 GLU A C 1
ATOM 1191 O O . GLU A 1 150 ? -29.233 -23.971 58.077 1.00 82.19 150 GLU A O 1
ATOM 1196 N N . LYS A 1 151 ? -28.059 -22.076 58.363 1.00 80.00 151 LYS A N 1
ATOM 1197 C CA . LYS A 1 151 ? -27.684 -22.361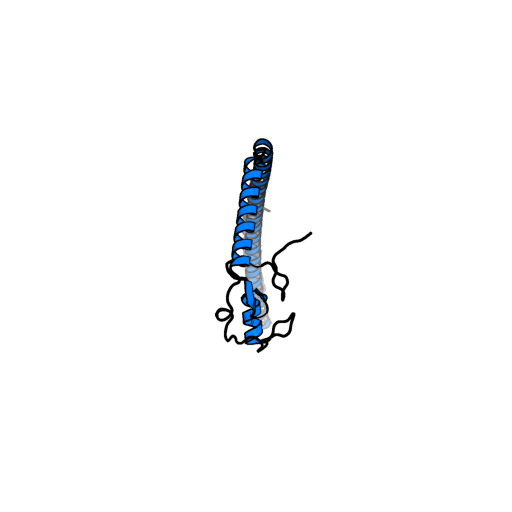 59.760 1.00 80.00 151 LYS A CA 1
ATOM 1198 C C . LYS A 1 151 ? -28.903 -22.490 60.675 1.00 80.00 151 LYS A C 1
ATOM 1200 O O . LYS A 1 151 ? -28.973 -23.447 61.439 1.00 80.00 151 LYS A O 1
ATOM 1205 N N . ILE A 1 152 ? -29.868 -21.572 60.567 1.00 75.44 152 ILE A N 1
ATOM 1206 C CA . ILE A 1 152 ? -31.106 -21.615 61.364 1.00 75.44 152 ILE A CA 1
ATOM 1207 C C . ILE A 1 152 ? -31.889 -22.906 61.087 1.00 75.44 152 ILE A C 1
ATOM 1209 O O . ILE A 1 152 ? -32.377 -23.545 62.017 1.00 75.44 152 ILE A O 1
ATOM 1213 N N . ASN A 1 153 ? -32.004 -23.311 59.820 1.00 73.75 153 ASN A N 1
ATOM 1214 C CA . ASN A 1 153 ? -32.736 -24.527 59.458 1.00 73.75 153 ASN A CA 1
ATOM 1215 C C . ASN A 1 153 ? -32.072 -25.791 60.028 1.00 73.75 153 ASN A C 1
ATOM 1217 O O . ASN A 1 153 ? -32.770 -26.648 60.562 1.00 73.75 153 ASN A O 1
ATOM 1221 N N . ILE A 1 154 ? -30.736 -25.877 59.994 1.00 76.94 154 ILE A N 1
ATOM 1222 C CA . ILE A 1 154 ? -29.984 -26.998 60.586 1.00 76.94 154 ILE A CA 1
ATOM 1223 C C . ILE A 1 154 ? -30.193 -27.071 62.108 1.00 76.94 154 ILE A C 1
ATOM 1225 O O . ILE A 1 154 ? -30.360 -28.161 62.655 1.00 76.94 154 ILE A O 1
ATOM 1229 N N . GLU A 1 155 ? -30.201 -25.928 62.800 1.00 70.75 155 GLU A N 1
ATOM 1230 C CA . GLU A 1 155 ? -30.445 -25.872 64.250 1.00 70.75 155 GLU A CA 1
ATOM 1231 C C . GLU A 1 155 ? -31.872 -26.315 64.620 1.00 70.75 155 GLU A C 1
ATOM 1233 O O . GLU A 1 155 ? -32.067 -26.976 65.643 1.00 70.75 155 GLU A O 1
ATOM 1238 N N . ASN A 1 156 ? -32.859 -26.013 63.772 1.00 62.97 156 ASN A N 1
ATOM 1239 C CA . ASN A 1 156 ? -34.259 -26.371 64.003 1.00 62.97 156 ASN A CA 1
ATOM 1240 C C . ASN A 1 156 ? -34.575 -27.845 63.684 1.00 62.97 156 ASN A C 1
ATOM 1242 O O . ASN A 1 156 ? -35.336 -28.469 64.425 1.00 62.97 156 ASN A O 1
ATOM 1246 N N . ASP A 1 157 ? -33.959 -28.436 62.655 1.00 58.44 157 ASP A N 1
ATOM 1247 C CA . ASP A 1 157 ? -34.142 -29.860 62.319 1.00 58.44 157 ASP A CA 1
ATOM 1248 C C . ASP A 1 157 ? -33.525 -30.806 63.374 1.00 58.44 157 ASP A C 1
ATOM 1250 O O . ASP A 1 157 ? -33.906 -31.974 63.474 1.00 58.44 157 ASP A O 1
ATOM 1254 N N . GLY A 1 158 ? -32.608 -30.303 64.212 1.00 54.00 158 GLY A N 1
ATOM 1255 C CA . GLY A 1 158 ? -31.985 -31.055 65.305 1.00 54.00 158 GLY A CA 1
ATOM 1256 C C . GLY A 1 158 ? -32.752 -31.059 66.634 1.00 54.00 158 GLY A C 1
ATOM 1257 O O . GLY A 1 158 ? -32.399 -31.838 67.520 1.00 54.00 158 GLY A O 1
ATOM 1258 N N . ASN A 1 159 ? -33.778 -30.214 66.811 1.00 50.09 159 ASN A N 1
ATOM 1259 C CA . ASN A 1 159 ? -34.409 -30.012 68.121 1.00 50.09 159 ASN A CA 1
ATOM 1260 C C . ASN A 1 159 ? -35.919 -29.711 68.035 1.00 50.09 159 ASN A C 1
ATOM 1262 O O . ASN A 1 159 ? -36.405 -28.693 68.520 1.00 50.09 159 ASN A O 1
ATOM 1266 N N . ILE A 1 160 ? -36.693 -30.617 67.431 1.00 48.41 160 ILE A N 1
ATOM 1267 C CA . ILE A 1 160 ? -38.154 -30.463 67.258 1.00 48.41 160 ILE A CA 1
ATOM 1268 C C . ILE A 1 160 ? -38.941 -30.561 68.589 1.00 48.41 160 ILE A C 1
ATOM 1270 O O . ILE A 1 160 ? -40.123 -30.230 68.643 1.00 48.41 160 ILE A O 1
ATOM 1274 N N . ASN A 1 161 ? -38.303 -30.915 69.708 1.00 48.56 161 ASN A N 1
ATOM 1275 C CA . ASN A 1 161 ? -38.974 -30.997 71.005 1.00 48.56 161 ASN A CA 1
ATOM 1276 C C . ASN A 1 161 ? -38.418 -29.940 71.973 1.00 48.56 161 ASN A C 1
ATOM 1278 O O . ASN A 1 161 ? -37.422 -30.199 72.635 1.00 48.56 161 ASN A O 1
ATOM 1282 N N . SER A 1 162 ? -39.118 -28.799 72.103 1.00 51.97 162 SER A N 1
ATOM 1283 C CA . SER A 1 162 ? -38.873 -27.680 73.047 1.00 51.97 162 SER A CA 1
ATOM 1284 C C . SER A 1 162 ? -38.072 -26.480 72.514 1.00 51.97 162 SER A C 1
ATOM 1286 O O . SER A 1 162 ? -37.084 -26.066 73.122 1.00 51.97 162 SER A O 1
ATOM 1288 N N . VAL A 1 163 ? -38.541 -25.827 71.447 1.00 51.16 163 VAL A N 1
ATOM 1289 C CA . VAL A 1 163 ? -38.116 -24.445 71.160 1.00 51.16 163 VAL A CA 1
ATOM 1290 C C . VAL A 1 163 ? -39.088 -23.475 71.839 1.00 51.16 163 VAL A C 1
ATOM 1292 O O . VAL A 1 163 ? -40.268 -23.412 71.498 1.00 51.16 163 VAL A O 1
ATOM 1295 N N . ASN A 1 164 ? -38.594 -22.742 72.840 1.00 55.72 164 ASN A N 1
ATOM 1296 C CA . ASN A 1 164 ? -39.328 -21.667 73.509 1.00 55.72 164 ASN A CA 1
ATOM 1297 C C . ASN A 1 164 ? -39.569 -20.528 72.507 1.00 55.72 164 ASN A C 1
ATOM 1299 O O . ASN A 1 164 ? -38.616 -19.894 72.055 1.00 55.72 164 ASN A O 1
ATOM 1303 N N . GLY A 1 165 ? -40.836 -20.237 72.191 1.00 58.03 165 GLY A N 1
ATOM 1304 C CA . GLY A 1 165 ? -41.215 -19.205 71.214 1.00 58.03 165 GLY A CA 1
ATOM 1305 C C . GLY A 1 165 ? -40.595 -17.826 71.476 1.00 58.03 165 GLY A C 1
ATOM 1306 O O . GLY A 1 165 ? -40.258 -17.121 70.533 1.00 58.03 165 GLY A O 1
ATOM 1307 N N . SER A 1 166 ? -40.306 -17.490 72.739 1.00 65.88 166 SER A N 1
ATOM 1308 C CA . SER A 1 166 ? -39.674 -16.215 73.101 1.00 65.88 166 SER A CA 1
ATOM 1309 C C . SER A 1 166 ? -38.255 -16.038 72.551 1.00 65.88 166 SER A C 1
ATOM 1311 O O . SER A 1 166 ? -37.822 -14.912 72.331 1.00 65.88 166 SER A O 1
ATOM 1313 N N . GLU A 1 167 ? -37.503 -17.125 72.357 1.00 59.62 167 GLU A N 1
ATOM 1314 C CA . GLU A 1 167 ? -36.137 -17.047 71.823 1.00 59.62 167 GLU A CA 1
ATOM 1315 C C . GLU A 1 167 ? -36.143 -16.860 70.300 1.00 59.62 167 GLU A C 1
ATOM 1317 O O . GLU A 1 167 ? -35.299 -16.153 69.748 1.00 59.62 167 GLU A O 1
ATOM 1322 N N . VAL A 1 168 ? -37.141 -17.436 69.627 1.00 64.25 168 VAL A N 1
ATOM 1323 C CA . VAL A 1 168 ? -37.373 -17.236 68.192 1.00 64.25 168 VAL A CA 1
ATOM 1324 C C . VAL A 1 168 ? -37.815 -15.799 67.925 1.00 64.25 168 VAL A C 1
ATOM 1326 O O . VAL A 1 168 ? -37.266 -15.154 67.034 1.00 64.25 168 VAL A O 1
ATOM 1329 N N . ASP A 1 169 ? -38.719 -15.262 68.744 1.00 69.31 169 ASP A N 1
ATOM 1330 C CA . ASP A 1 169 ? -39.191 -13.880 68.620 1.00 69.31 169 ASP A CA 1
ATOM 1331 C C . ASP A 1 169 ? -38.060 -12.861 68.826 1.00 69.31 169 ASP A C 1
ATOM 1333 O O . ASP A 1 169 ? -37.936 -11.909 68.056 1.00 69.31 169 ASP A O 1
ATOM 1337 N N . ALA A 1 170 ? -37.174 -13.091 69.802 1.00 72.94 170 ALA A N 1
ATOM 1338 C CA . ALA A 1 170 ? -36.012 -12.229 70.025 1.00 72.94 170 ALA A CA 1
ATOM 1339 C C . ALA A 1 170 ? -35.055 -12.220 68.817 1.00 72.94 170 ALA A C 1
ATOM 1341 O O . ALA A 1 170 ? -34.585 -11.158 68.404 1.00 72.94 170 ALA A O 1
ATOM 1342 N N . LYS A 1 171 ? -34.805 -13.390 68.211 1.00 67.12 171 LYS A N 1
ATOM 1343 C CA . LYS A 1 171 ? -33.954 -13.515 67.015 1.00 67.12 171 LYS A CA 1
ATOM 1344 C C . LYS A 1 171 ? -34.593 -12.874 65.778 1.00 67.12 171 LYS A C 1
ATOM 1346 O O . LYS A 1 171 ? -33.885 -12.246 64.992 1.00 67.12 171 LYS A O 1
ATOM 1351 N N . ILE A 1 172 ? -35.914 -12.988 65.618 1.00 72.06 172 ILE A N 1
ATOM 1352 C CA . ILE A 1 172 ? -36.665 -12.301 64.555 1.00 72.06 172 ILE A CA 1
ATOM 1353 C C . ILE A 1 172 ? -36.530 -10.784 64.703 1.00 72.06 172 ILE A C 1
ATOM 1355 O O . ILE A 1 172 ? -36.328 -10.091 63.707 1.00 72.06 172 ILE A O 1
ATOM 1359 N N . GLU A 1 173 ? -36.593 -10.265 65.927 1.00 75.44 173 GLU A N 1
ATOM 1360 C CA . GLU A 1 173 ? -36.511 -8.823 66.146 1.00 75.44 173 GLU A CA 1
ATOM 1361 C C . GLU A 1 173 ? -35.107 -8.270 65.879 1.00 75.44 173 GLU A C 1
ATOM 1363 O O . GLU A 1 173 ? -34.972 -7.245 65.215 1.00 75.44 173 GLU A O 1
ATOM 1368 N N . THR A 1 174 ? -34.056 -9.015 66.241 1.00 74.69 174 THR A N 1
ATOM 1369 C CA . THR A 1 174 ? -32.677 -8.661 65.853 1.00 74.69 174 THR A CA 1
ATOM 1370 C C . THR A 1 174 ? -32.499 -8.646 64.327 1.00 74.69 174 THR A C 1
ATOM 1372 O O . THR A 1 174 ? -31.809 -7.788 63.777 1.00 74.69 174 THR A O 1
ATOM 1375 N N . LEU A 1 175 ? -33.149 -9.570 63.611 1.00 67.69 175 LEU A N 1
ATOM 1376 C CA . LEU A 1 175 ? -33.134 -9.604 62.145 1.00 67.69 175 LEU A CA 1
ATOM 1377 C C . LEU A 1 175 ? -33.852 -8.401 61.526 1.00 67.69 175 LEU A C 1
ATOM 1379 O O . LEU A 1 175 ? -33.349 -7.834 60.556 1.00 67.69 175 LEU A O 1
ATOM 1383 N N . LYS A 1 176 ? -34.989 -7.976 62.087 1.00 76.12 176 LYS A N 1
ATOM 1384 C CA . LYS A 1 176 ? -35.691 -6.771 61.623 1.00 76.12 176 LYS A CA 1
ATOM 1385 C C . LYS A 1 176 ? -34.858 -5.510 61.826 1.00 76.12 176 LYS A C 1
ATOM 1387 O O . LYS A 1 176 ? -34.827 -4.671 60.931 1.00 76.12 176 LYS A O 1
ATOM 1392 N N . GLU A 1 177 ? -34.158 -5.385 62.952 1.00 77.25 177 GLU A N 1
ATOM 1393 C CA . GLU A 1 177 ? -33.262 -4.249 63.204 1.00 77.25 177 GLU A CA 1
ATOM 1394 C C . GLU A 1 177 ? -32.099 -4.204 62.205 1.00 77.25 177 GLU A C 1
ATOM 1396 O O . GLU A 1 177 ? -31.775 -3.137 61.681 1.00 77.25 177 GLU A O 1
ATOM 1401 N N . HIS A 1 178 ? -31.513 -5.358 61.870 1.00 71.44 178 HIS A N 1
ATOM 1402 C CA . HIS A 1 178 ? -30.490 -5.429 60.828 1.00 71.44 178 HIS A CA 1
ATOM 1403 C C . HIS A 1 178 ? -31.032 -5.075 59.438 1.00 71.44 178 HIS A C 1
ATOM 1405 O O . HIS A 1 178 ? -30.378 -4.312 58.730 1.00 71.44 178 HIS A O 1
ATOM 1411 N N . ILE A 1 179 ? -32.216 -5.568 59.054 1.00 75.06 179 ILE A N 1
ATOM 1412 C CA . ILE A 1 179 ? -32.851 -5.210 57.772 1.00 75.06 179 ILE A CA 1
ATOM 1413 C C . ILE A 1 179 ? -33.112 -3.704 57.709 1.00 75.06 179 ILE A C 1
ATOM 1415 O O . ILE A 1 179 ? -32.720 -3.059 56.741 1.00 75.06 179 ILE A O 1
ATOM 1419 N N . LYS A 1 180 ? -33.669 -3.123 58.774 1.00 79.12 180 LYS A N 1
ATOM 1420 C CA . LYS A 1 180 ? -33.931 -1.685 58.854 1.00 79.12 180 LYS A CA 1
ATOM 1421 C C . LYS A 1 180 ? -32.649 -0.854 58.734 1.00 79.12 180 LYS A C 1
ATOM 1423 O O . LYS A 1 180 ? -32.613 0.121 57.993 1.00 79.12 180 LYS A O 1
ATOM 1428 N N . SER A 1 181 ? -31.567 -1.262 59.403 1.00 76.44 181 SER A N 1
ATOM 1429 C CA . SER A 1 181 ? -30.266 -0.588 59.278 1.00 76.44 181 SER A CA 1
ATOM 1430 C C . SER A 1 181 ? -29.696 -0.655 57.853 1.00 76.44 181 SER A C 1
ATOM 1432 O O . SER A 1 181 ? -28.969 0.248 57.435 1.00 76.44 181 SER A O 1
ATOM 1434 N N . ILE A 1 182 ? -30.005 -1.716 57.103 1.00 67.81 182 ILE A N 1
ATOM 1435 C CA . ILE A 1 182 ? -29.612 -1.857 55.697 1.00 67.81 182 ILE A CA 1
ATOM 1436 C C . ILE A 1 182 ? -30.456 -0.937 54.806 1.00 67.81 182 ILE A C 1
ATOM 1438 O O . ILE A 1 182 ? -29.887 -0.248 53.962 1.00 67.81 182 ILE A O 1
ATOM 1442 N N . GLU A 1 183 ? -31.772 -0.883 55.017 1.00 73.25 183 GLU A N 1
ATOM 1443 C CA . GLU A 1 183 ? -32.683 0.007 54.282 1.00 73.25 183 GLU A CA 1
ATOM 1444 C C . GLU A 1 183 ? -32.303 1.484 54.472 1.00 73.25 183 GLU A C 1
ATOM 1446 O O . GLU A 1 183 ? -32.169 2.208 53.489 1.00 73.25 183 GLU A O 1
ATOM 1451 N N . GLU A 1 184 ? -31.993 1.906 55.702 1.00 75.88 184 GLU A N 1
ATOM 1452 C CA . GLU A 1 184 ? -31.553 3.277 56.007 1.00 75.88 184 GLU A CA 1
ATOM 1453 C C . GLU A 1 184 ? -30.229 3.643 55.308 1.00 75.88 184 GLU A C 1
ATOM 1455 O O . GLU A 1 184 ? -30.049 4.770 54.839 1.00 75.88 184 GLU A O 1
ATOM 1460 N N . LYS A 1 185 ? -29.288 2.694 55.191 1.00 70.62 185 LYS A N 1
ATOM 1461 C CA . LYS A 1 185 ? -28.048 2.907 54.421 1.00 70.62 185 LYS A CA 1
ATOM 1462 C C . LYS A 1 185 ? -28.331 3.051 52.927 1.00 70.62 185 LYS A C 1
ATOM 1464 O O . LYS A 1 185 ? -27.692 3.870 52.272 1.00 70.62 185 LYS A O 1
ATOM 1469 N N . TYR A 1 186 ? -29.291 2.287 52.411 1.00 62.06 186 TYR A N 1
ATOM 1470 C CA . TYR A 1 186 ? -29.719 2.346 51.018 1.00 62.06 186 TYR A CA 1
ATOM 1471 C C . TYR A 1 186 ? -30.409 3.676 50.678 1.00 62.06 186 TYR A C 1
ATOM 1473 O O . TYR A 1 186 ? -30.038 4.316 49.694 1.00 62.06 186 TYR A O 1
ATOM 1481 N N . GLU A 1 187 ? -31.344 4.143 51.510 1.00 71.06 187 GLU A N 1
ATOM 1482 C CA . GLU A 1 187 ? -31.990 5.456 51.342 1.00 71.06 187 GLU A CA 1
ATOM 1483 C C . GLU A 1 187 ? -30.957 6.589 51.367 1.00 71.06 187 GLU A C 1
ATOM 1485 O O . GLU A 1 187 ? -30.989 7.491 50.528 1.00 71.06 187 GLU A O 1
ATOM 1490 N N . HIS A 1 188 ? -29.971 6.519 52.267 1.00 69.06 188 HIS A N 1
ATOM 1491 C CA . HIS A 1 188 ? -28.970 7.577 52.371 1.00 69.06 188 HIS A CA 1
ATOM 1492 C C . HIS A 1 188 ? -28.001 7.623 51.177 1.00 69.06 188 HIS A C 1
ATOM 1494 O O . HIS A 1 188 ? -27.536 8.705 50.812 1.00 69.06 188 HIS A O 1
ATOM 1500 N N . GLN A 1 189 ? -27.699 6.469 50.573 1.00 53.22 189 GLN A N 1
ATOM 1501 C CA . GLN A 1 189 ? -26.739 6.339 49.475 1.00 53.22 189 GLN A CA 1
ATOM 1502 C C . GLN A 1 189 ? -27.366 6.600 48.095 1.00 53.22 189 GLN A C 1
ATOM 1504 O O . GLN A 1 189 ? -26.675 7.103 47.210 1.00 53.22 189 GLN A O 1
ATOM 1509 N N . PHE A 1 190 ? -28.666 6.324 47.923 1.00 56.62 190 PHE A N 1
ATOM 1510 C CA . PHE A 1 190 ? -29.365 6.456 46.635 1.00 56.62 190 PHE A CA 1
ATOM 1511 C C . PHE A 1 190 ? -30.459 7.534 46.599 1.00 56.62 190 PHE A C 1
ATOM 1513 O O . PHE A 1 190 ? -30.991 7.803 45.524 1.00 56.62 190 PHE A O 1
ATOM 1520 N N . GLY A 1 191 ? -30.760 8.196 47.723 1.00 48.94 191 GLY A N 1
ATOM 1521 C CA . GLY A 1 191 ? -31.635 9.373 47.772 1.00 48.94 191 GLY A CA 1
ATOM 1522 C C . GLY A 1 191 ? -33.061 9.128 47.272 1.00 48.94 191 GLY A C 1
ATOM 1523 O O . GLY A 1 191 ? -33.625 10.011 46.622 1.00 48.94 191 GLY A O 1
ATOM 1524 N N . VAL A 1 192 ? -33.605 7.934 47.527 1.00 46.38 192 VAL A N 1
ATOM 1525 C CA . VAL A 1 192 ? -35.027 7.612 47.313 1.00 46.38 192 VAL A CA 1
ATOM 1526 C C . VAL A 1 192 ? -35.831 8.042 48.531 1.00 46.38 192 VAL A C 1
ATOM 1528 O O . VAL A 1 192 ? -35.329 7.813 49.652 1.00 46.38 192 VAL A O 1
#

Sequence (192 aa):
QDSSIKCIKCEEEFNNISRRPKALPCSHNMCTPCIENYIESNMKECIVCNKSFDATSAEDIPVNTAVENLIVCISQFKVDILKKYMGRLKPNTSTLNKYVSNKTEIITKNEEQVQILQKDIEDDTKTKDEALKDITENKIMSHEIKAYIEKINIENDGNINSVNGSEVDAKIETLKEHIKSIEEKYEHQFGV

Organism: Meganyctiphanes norvegica (NCBI:txid48144)

Radius of gyration: 44.87 Å; chains: 1; bounding box: 70×61×106 Å

pLDDT: mean 83.63, std 14.25, range [34.56, 97.69]